Protein AF-0000000086683640 (afdb_homodimer)

Structure (mmCIF, N/CA/C/O backbone):
data_AF-0000000086683640-model_v1
#
loop_
_entity.id
_entity.type
_entity.pdbx_description
1 polymer 'PIN domain-containing protein'
#
loop_
_atom_site.group_PDB
_atom_site.id
_atom_site.type_symbol
_atom_site.label_atom_id
_atom_site.label_alt_id
_atom_site.label_comp_id
_atom_site.label_asym_id
_atom_site.label_entity_id
_atom_site.label_seq_id
_atom_site.pdbx_PDB_ins_code
_atom_site.Cartn_x
_atom_site.Cartn_y
_atom_site.Cartn_z
_atom_site.occupancy
_atom_site.B_iso_or_equiv
_atom_site.auth_seq_id
_atom_site.auth_comp_id
_atom_site.auth_asym_id
_atom_site.auth_atom_id
_atom_site.pdbx_PDB_model_num
ATOM 1 N N . MET A 1 1 ? 12.945 -23.453 -7.289 1 61.97 1 MET A N 1
ATOM 2 C CA . MET A 1 1 ? 12.82 -22 -7.102 1 61.97 1 MET A CA 1
ATOM 3 C C . MET A 1 1 ? 12.531 -21.672 -5.645 1 61.97 1 MET A C 1
ATOM 5 O O . MET A 1 1 ? 11.656 -22.281 -5.023 1 61.97 1 MET A O 1
ATOM 9 N N . ASN A 1 2 ? 13.367 -20.969 -4.988 1 83.31 2 ASN A N 1
ATOM 10 C CA . ASN A 1 2 ? 13.242 -20.797 -3.547 1 83.31 2 ASN A CA 1
ATOM 11 C C . ASN A 1 2 ? 12.18 -19.766 -3.197 1 83.31 2 ASN A C 1
ATOM 13 O O . ASN A 1 2 ? 11.461 -19.906 -2.207 1 83.31 2 ASN A O 1
ATOM 17 N N . SER A 1 3 ? 11.984 -18.828 -4.094 1 95.69 3 SER A N 1
ATOM 18 C CA . SER A 1 3 ? 10.992 -17.812 -3.752 1 95.69 3 SER A CA 1
ATOM 19 C C . SER A 1 3 ? 10.32 -17.25 -5.004 1 95.69 3 SER A C 1
ATOM 21 O O . SER A 1 3 ? 10.992 -16.922 -5.984 1 95.69 3 SER A O 1
ATOM 23 N N . LEU A 1 4 ? 9 -17.266 -5.043 1 97.88 4 LEU A N 1
ATOM 24 C CA . LEU A 1 4 ? 8.172 -16.766 -6.129 1 97.88 4 LEU A CA 1
ATOM 25 C C . LEU A 1 4 ? 7.254 -15.641 -5.637 1 97.88 4 LEU A C 1
ATOM 27 O O . LEU A 1 4 ? 6.5 -15.836 -4.68 1 97.88 4 LEU A O 1
ATOM 31 N N . VAL A 1 5 ? 7.379 -14.5 -6.285 1 98.69 5 VAL A N 1
ATOM 32 C CA . VAL A 1 5 ? 6.527 -13.359 -5.949 1 98.69 5 VAL A CA 1
ATOM 33 C C . VAL A 1 5 ? 5.375 -13.266 -6.945 1 98.69 5 VAL A C 1
ATOM 35 O O . VAL A 1 5 ? 5.594 -13.289 -8.156 1 98.69 5 VAL A O 1
ATOM 38 N N . LEU A 1 6 ? 4.211 -13.219 -6.457 1 98.69 6 LEU A N 1
ATOM 39 C CA . LEU A 1 6 ? 3.059 -12.977 -7.316 1 98.69 6 LEU A CA 1
ATOM 40 C C . LEU A 1 6 ? 2.682 -11.5 -7.316 1 98.69 6 LEU A C 1
ATOM 42 O O . LEU A 1 6 ? 2.309 -10.945 -6.281 1 98.69 6 LEU A O 1
ATOM 46 N N . ASP A 1 7 ? 2.764 -10.852 -8.477 1 98.75 7 ASP A N 1
ATOM 47 C CA . ASP A 1 7 ? 2.303 -9.469 -8.523 1 98.75 7 ASP A CA 1
ATOM 48 C C . ASP A 1 7 ? 0.795 -9.398 -8.766 1 98.75 7 ASP A C 1
ATOM 50 O O . ASP A 1 7 ? 0.118 -10.43 -8.789 1 98.75 7 ASP A O 1
ATOM 54 N N . THR A 1 8 ? 0.207 -8.273 -8.969 1 98.75 8 THR A N 1
ATOM 55 C CA . THR A 1 8 ? -1.23 -8.055 -9.086 1 98.75 8 THR A CA 1
ATOM 56 C C . THR A 1 8 ? -1.817 -8.875 -10.227 1 98.75 8 THR A C 1
ATOM 58 O O . THR A 1 8 ? -2.82 -9.57 -10.047 1 98.75 8 THR A O 1
ATOM 61 N N . SER A 1 9 ? -1.154 -8.828 -11.359 1 98.56 9 SER A N 1
ATOM 62 C CA . SER A 1 9 ? -1.688 -9.531 -12.523 1 98.56 9 SER A CA 1
ATOM 63 C C . SER A 1 9 ? -1.661 -11.039 -12.32 1 98.56 9 SER A C 1
ATOM 65 O O . SER A 1 9 ? -2.57 -11.75 -12.766 1 98.56 9 SER A O 1
ATOM 67 N N . ALA A 1 10 ? -0.595 -11.531 -11.68 1 98.62 10 ALA A N 1
ATOM 68 C CA . ALA A 1 10 ? -0.518 -12.961 -11.383 1 98.62 10 ALA A CA 1
ATOM 69 C C . ALA A 1 10 ? -1.578 -13.367 -10.367 1 98.62 10 ALA A C 1
ATOM 71 O O . ALA A 1 10 ? -2.162 -14.445 -10.469 1 98.62 10 ALA A O 1
ATOM 72 N N . ILE A 1 11 ? -1.817 -12.555 -9.43 1 98.75 11 ILE A N 1
ATOM 73 C CA . ILE A 1 11 ? -2.836 -12.828 -8.43 1 98.75 11 ILE A CA 1
ATOM 74 C C . ILE A 1 11 ? -4.211 -12.898 -9.086 1 98.75 11 ILE A C 1
ATOM 76 O O . ILE A 1 11 ? -5.008 -13.789 -8.789 1 98.75 11 ILE A O 1
ATOM 80 N N . ILE A 1 12 ? -4.488 -11.961 -10.008 1 98.56 12 ILE A N 1
ATOM 81 C CA . ILE A 1 12 ? -5.746 -11.953 -10.75 1 98.56 12 ILE A CA 1
ATOM 82 C C . ILE A 1 12 ? -5.871 -13.242 -11.555 1 98.56 12 ILE A C 1
ATOM 84 O O . ILE A 1 12 ? -6.918 -13.898 -11.547 1 98.56 12 ILE A O 1
ATOM 88 N N . ALA A 1 13 ? -4.77 -13.586 -12.18 1 98.06 13 ALA A N 1
ATOM 89 C CA . ALA A 1 13 ? -4.766 -14.828 -12.961 1 98.06 13 ALA A CA 1
ATOM 90 C C . ALA A 1 13 ? -5.039 -16.031 -12.07 1 98.06 13 ALA A C 1
ATOM 92 O O . ALA A 1 13 ? -5.836 -16.906 -12.422 1 98.06 13 ALA A O 1
ATOM 93 N N . TYR A 1 14 ? -4.406 -16.094 -10.93 1 97.75 14 TYR A N 1
ATOM 94 C CA . TYR A 1 14 ? -4.637 -17.172 -9.977 1 97.75 14 TYR A CA 1
ATOM 95 C C . TYR A 1 14 ? -6.109 -17.25 -9.586 1 97.75 14 TYR A C 1
ATOM 97 O O . TYR A 1 14 ? -6.707 -18.328 -9.617 1 97.75 14 TYR A O 1
ATOM 105 N N . ALA A 1 15 ? -6.711 -16.141 -9.266 1 97.75 15 ALA A N 1
ATOM 106 C CA . ALA A 1 15 ? -8.086 -16.078 -8.766 1 97.75 15 ALA A CA 1
ATOM 107 C C . ALA A 1 15 ? -9.086 -16.453 -9.859 1 97.75 15 ALA A C 1
ATOM 109 O O . ALA A 1 15 ? -10.234 -16.781 -9.57 1 97.75 15 ALA A O 1
ATOM 110 N N . THR A 1 16 ? -8.664 -16.328 -11.094 1 96.06 16 THR A N 1
ATOM 111 C CA . THR A 1 16 ? -9.555 -16.656 -12.203 1 96.06 16 THR A CA 1
ATOM 112 C C . THR A 1 16 ? -9.25 -18.062 -12.742 1 96.06 16 THR A C 1
ATOM 114 O O . THR A 1 16 ? -9.758 -18.453 -13.797 1 96.06 16 THR A O 1
ATOM 117 N N . GLY A 1 17 ? -8.359 -18.812 -12.008 1 94.56 17 GLY A N 1
ATOM 118 C CA . GLY A 1 17 ? -8.188 -20.234 -12.266 1 94.56 17 GLY A CA 1
ATOM 119 C C . GLY A 1 17 ? -7.086 -20.516 -13.266 1 94.56 17 GLY A C 1
ATOM 120 O O . GLY A 1 17 ? -7.094 -21.578 -13.914 1 94.56 17 GLY A O 1
ATOM 121 N N . SER A 1 18 ? -6.203 -19.672 -13.391 1 95.06 18 SER A N 1
ATOM 122 C CA . SER A 1 18 ? -5.121 -19.906 -14.344 1 95.06 18 SER A CA 1
ATOM 123 C C . SER A 1 18 ? -4.215 -21.047 -13.883 1 95.06 18 SER A C 1
ATOM 125 O O . SER A 1 18 ? -3.58 -20.953 -12.828 1 95.06 18 SER A O 1
ATOM 127 N N . VAL A 1 19 ? -4.012 -22 -14.656 1 95.44 19 VAL A N 1
ATOM 128 C CA . VAL A 1 19 ? -3.117 -23.125 -14.391 1 95.44 19 VAL A CA 1
ATOM 129 C C . VAL A 1 19 ? -1.665 -22.656 -14.445 1 95.44 19 VAL A C 1
ATOM 131 O O . VAL A 1 19 ? -0.816 -23.156 -13.703 1 95.44 19 VAL A O 1
ATOM 134 N N . ASP A 1 20 ? -1.471 -21.609 -15.195 1 96.25 20 ASP A N 1
ATOM 135 C CA . ASP A 1 20 ? -0.121 -21.078 -15.383 1 96.25 20 ASP A CA 1
ATOM 136 C C . ASP A 1 20 ? 0.401 -20.438 -14.102 1 96.25 20 ASP A C 1
ATOM 138 O O . ASP A 1 20 ? 1.605 -20.234 -13.953 1 96.25 20 ASP A O 1
ATOM 142 N N . VAL A 1 21 ? -0.435 -20.109 -13.234 1 97.25 21 VAL A N 1
ATOM 143 C CA . VAL A 1 21 ? -0.027 -19.594 -11.938 1 97.25 21 VAL A CA 1
ATOM 144 C C . VAL A 1 21 ? -0.065 -20.703 -10.891 1 97.25 21 VAL A C 1
ATOM 146 O O . VAL A 1 21 ? 0.833 -20.812 -10.055 1 97.25 21 VAL A O 1
ATOM 149 N N . GLY A 1 22 ? -1.026 -21.516 -10.953 1 96.62 22 GLY A N 1
ATOM 150 C CA . GLY A 1 22 ? -1.218 -22.578 -9.984 1 96.62 22 GLY A CA 1
ATOM 151 C C . GLY A 1 22 ? -0.082 -23.594 -9.977 1 96.62 22 GLY A C 1
ATOM 152 O O . GLY A 1 22 ? 0.362 -24.016 -8.906 1 96.62 22 GLY A O 1
ATOM 153 N N . GLU A 1 23 ? 0.375 -23.969 -11.086 1 96.31 23 GLU A N 1
ATOM 154 C CA . GLU A 1 23 ? 1.415 -24.984 -11.188 1 96.31 23 GLU A CA 1
ATOM 155 C C . GLU A 1 23 ? 2.717 -24.516 -10.547 1 96.31 23 GLU A C 1
ATOM 157 O O . GLU A 1 23 ? 3.293 -25.203 -9.711 1 96.31 23 GLU A O 1
ATOM 162 N N . PRO A 1 24 ? 3.191 -23.344 -10.914 1 96.31 24 PRO A N 1
ATOM 163 C CA . PRO A 1 24 ? 4.395 -22.859 -10.234 1 96.31 24 PRO A CA 1
ATOM 164 C C . PRO A 1 24 ? 4.219 -22.766 -8.719 1 96.31 24 PRO A C 1
ATOM 166 O O . PRO A 1 24 ? 5.16 -23.016 -7.965 1 96.31 24 PRO A O 1
ATOM 169 N N . ILE A 1 25 ? 3.08 -22.359 -8.227 1 97.06 25 ILE A N 1
ATOM 170 C CA . ILE A 1 25 ? 2.826 -22.312 -6.789 1 97.06 25 ILE A CA 1
ATOM 171 C C . ILE A 1 25 ? 2.984 -23.703 -6.184 1 97.06 25 ILE A C 1
ATOM 173 O O . ILE A 1 25 ? 3.643 -23.875 -5.152 1 97.06 25 ILE A O 1
ATOM 177 N N . SER A 1 26 ? 2.377 -24.688 -6.828 1 96.56 26 SER A N 1
ATOM 178 C CA . SER A 1 26 ? 2.475 -26.062 -6.367 1 96.56 26 SER A CA 1
ATOM 179 C C . SER A 1 26 ? 3.924 -26.547 -6.344 1 96.56 26 SER A C 1
ATOM 181 O O . SER A 1 26 ? 4.344 -27.219 -5.41 1 96.56 26 SER A O 1
ATOM 183 N N . GLU A 1 27 ? 4.633 -26.188 -7.371 1 96.38 27 GLU A N 1
ATOM 184 C CA . GLU A 1 27 ? 6.035 -26.578 -7.457 1 96.38 27 GLU A CA 1
ATOM 185 C C . GLU A 1 27 ? 6.848 -25.969 -6.32 1 96.38 27 GLU A C 1
ATOM 187 O O . GLU A 1 27 ? 7.668 -26.641 -5.695 1 96.38 27 GLU A O 1
ATOM 192 N N . VAL A 1 28 ? 6.652 -24.656 -6.09 1 96.38 28 VAL A N 1
ATOM 193 C CA . VAL A 1 28 ? 7.34 -23.984 -4.992 1 96.38 28 VAL A CA 1
ATOM 194 C C . VAL A 1 28 ? 6.988 -24.656 -3.668 1 96.38 28 VAL A C 1
ATOM 196 O O . VAL A 1 28 ? 7.867 -24.922 -2.846 1 96.38 28 VAL A O 1
ATOM 199 N N . ASN A 1 29 ? 5.727 -24.922 -3.438 1 97 29 ASN A N 1
ATOM 200 C CA . ASN A 1 29 ? 5.258 -25.578 -2.227 1 97 29 ASN A CA 1
ATOM 201 C C . ASN A 1 29 ? 5.918 -26.953 -2.041 1 97 29 ASN A C 1
ATOM 203 O O . ASN A 1 29 ? 6.422 -27.25 -0.959 1 97 29 ASN A O 1
ATOM 207 N N . ASP A 1 30 ? 5.949 -27.75 -3.051 1 96.31 30 ASP A N 1
ATOM 208 C CA . ASP A 1 30 ? 6.516 -29.094 -3.008 1 96.31 30 ASP A CA 1
ATOM 209 C C . ASP A 1 30 ? 8.008 -29.047 -2.672 1 96.31 30 ASP A C 1
ATOM 211 O O . ASP A 1 30 ? 8.531 -29.969 -2.041 1 96.31 30 ASP A O 1
ATOM 215 N N . ALA A 1 31 ? 8.656 -28.031 -3.076 1 95.69 31 ALA A N 1
ATOM 216 C CA . ALA A 1 31 ? 10.094 -27.875 -2.859 1 95.69 31 ALA A CA 1
ATOM 217 C C . ALA A 1 31 ? 10.383 -27.25 -1.498 1 95.69 31 ALA A C 1
ATOM 219 O O . ALA A 1 31 ? 11.539 -27.047 -1.132 1 95.69 31 ALA A O 1
ATOM 220 N N . GLY A 1 32 ? 9.352 -26.875 -0.817 1 95.56 32 GLY A N 1
ATOM 221 C CA . GLY A 1 32 ? 9.523 -26.234 0.478 1 95.56 32 GLY A CA 1
ATOM 222 C C . GLY A 1 32 ? 9.867 -24.766 0.376 1 95.56 32 GLY A C 1
ATOM 223 O O . GLY A 1 32 ? 10.453 -24.188 1.301 1 95.56 32 GLY A O 1
ATOM 224 N N . GLY A 1 33 ? 9.602 -24.219 -0.793 1 96.62 33 GLY A N 1
ATOM 225 C CA . GLY A 1 33 ? 9.852 -22.797 -1.009 1 96.62 33 GLY A CA 1
ATOM 226 C C . GLY A 1 33 ? 8.719 -21.922 -0.512 1 96.62 33 GLY A C 1
ATOM 227 O O . GLY A 1 33 ? 7.859 -22.375 0.243 1 96.62 33 GLY A O 1
ATOM 228 N N . VAL A 1 34 ? 8.859 -20.625 -0.875 1 97.69 34 VAL A N 1
ATOM 229 C CA . VAL A 1 34 ? 7.879 -19.672 -0.397 1 97.69 34 VAL A CA 1
ATOM 230 C C . VAL A 1 34 ? 7.277 -18.906 -1.581 1 97.69 34 VAL A C 1
ATOM 232 O O . VAL A 1 34 ? 7.992 -18.531 -2.508 1 97.69 34 VAL A O 1
ATOM 235 N N . VAL A 1 35 ? 5.957 -18.719 -1.515 1 98.38 35 VAL A N 1
ATOM 236 C CA . VAL A 1 35 ? 5.227 -17.844 -2.418 1 98.38 35 VAL A CA 1
ATOM 237 C C . VAL A 1 35 ? 4.934 -16.516 -1.721 1 98.38 35 VAL A C 1
ATOM 239 O O . VAL A 1 35 ? 4.082 -16.453 -0.831 1 98.38 35 VAL A O 1
ATOM 242 N N . VAL A 1 36 ? 5.617 -15.516 -2.188 1 98.56 36 VAL A N 1
ATOM 243 C CA . VAL A 1 36 ? 5.465 -14.203 -1.565 1 98.56 36 VAL A CA 1
ATOM 244 C C . VAL A 1 36 ? 4.32 -13.445 -2.234 1 98.56 36 VAL A C 1
ATOM 246 O O . VAL A 1 36 ? 4.254 -13.367 -3.463 1 98.56 36 VAL A O 1
ATOM 249 N N . VAL A 1 37 ? 3.432 -12.945 -1.463 1 98.75 37 VAL A N 1
ATOM 250 C CA . VAL A 1 37 ? 2.293 -12.148 -1.915 1 98.75 37 VAL A CA 1
ATOM 251 C C . VAL A 1 37 ? 2.34 -10.766 -1.273 1 98.75 37 VAL A C 1
ATOM 253 O O . VAL A 1 37 ? 1.922 -10.594 -0.127 1 98.75 37 VAL A O 1
ATOM 256 N N . PRO A 1 38 ? 2.848 -9.789 -2.008 1 98.69 38 PRO A N 1
ATOM 257 C CA . PRO A 1 38 ? 2.787 -8.445 -1.438 1 98.69 38 PRO A CA 1
ATOM 258 C C . PRO A 1 38 ? 1.359 -7.992 -1.14 1 98.69 38 PRO A C 1
ATOM 260 O O . PRO A 1 38 ? 0.481 -8.094 -2 1 98.69 38 PRO A O 1
ATOM 263 N N . VAL A 1 39 ? 1.143 -7.512 -0.012 1 98.81 39 VAL A N 1
ATOM 264 C CA . VAL A 1 39 ? -0.205 -7.191 0.45 1 98.81 39 VAL A CA 1
ATOM 265 C C . VAL A 1 39 ? -0.824 -6.133 -0.456 1 98.81 39 VAL A C 1
ATOM 267 O O . VAL A 1 39 ? -2.008 -6.211 -0.795 1 98.81 39 VAL A O 1
ATOM 270 N N . VAL A 1 40 ? -0.054 -5.199 -0.918 1 98.81 40 VAL A N 1
ATOM 271 C CA . VAL A 1 40 ? -0.52 -4.16 -1.829 1 98.81 40 VAL A CA 1
ATOM 272 C C . VAL A 1 40 ? -1.077 -4.797 -3.1 1 98.81 40 VAL A C 1
ATOM 274 O O . VAL A 1 40 ? -2.154 -4.422 -3.568 1 98.81 40 VAL A O 1
ATOM 277 N N . CYS A 1 41 ? -0.353 -5.738 -3.65 1 98.81 41 CYS A N 1
ATOM 278 C CA . CYS A 1 41 ? -0.784 -6.406 -4.871 1 98.81 41 CYS A CA 1
ATOM 279 C C . CYS A 1 41 ? -2.08 -7.176 -4.645 1 98.81 41 CYS A C 1
ATOM 281 O O . CYS A 1 41 ? -2.953 -7.203 -5.512 1 98.81 41 CYS A O 1
ATOM 283 N N . LEU A 1 42 ? -2.139 -7.801 -3.477 1 98.81 42 LEU A N 1
ATOM 284 C CA . LEU A 1 42 ? -3.33 -8.562 -3.109 1 98.81 42 LEU A CA 1
ATOM 285 C C . LEU A 1 42 ? -4.559 -7.656 -3.061 1 98.81 42 LEU A C 1
ATOM 287 O O . LEU A 1 42 ? -5.594 -7.977 -3.646 1 98.81 42 LEU A O 1
ATOM 291 N N . VAL A 1 43 ? -4.488 -6.5 -2.471 1 98.81 43 VAL A N 1
ATOM 292 C CA . VAL A 1 43 ? -5.586 -5.547 -2.355 1 98.81 43 VAL A CA 1
ATOM 293 C C . VAL A 1 43 ? -5.957 -5.016 -3.738 1 98.81 43 VAL A C 1
ATOM 295 O O . VAL A 1 43 ? -7.141 -4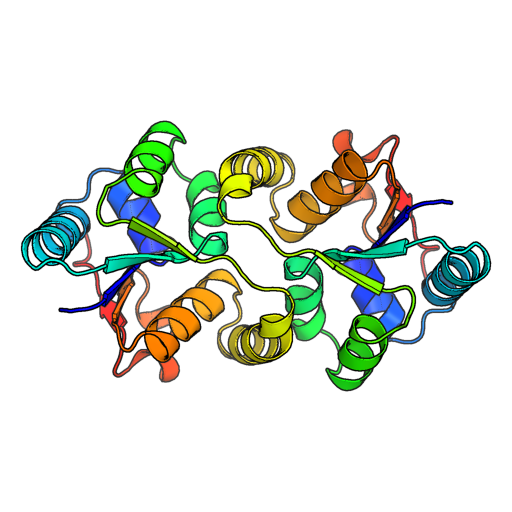.91 -4.07 1 98.81 43 VAL A O 1
ATOM 298 N N . GLU A 1 44 ? -4.957 -4.723 -4.535 1 98.44 44 GLU A N 1
ATOM 299 C CA . GLU A 1 44 ? -5.227 -4.223 -5.879 1 98.44 44 GLU A CA 1
ATOM 300 C C . GLU A 1 44 ? -5.934 -5.277 -6.727 1 98.44 44 GLU A C 1
ATOM 302 O O . GLU A 1 44 ? -6.824 -4.953 -7.52 1 98.44 44 GLU A O 1
ATOM 307 N N . ALA A 1 45 ? -5.551 -6.512 -6.562 1 98.5 45 ALA A N 1
ATOM 308 C CA . ALA A 1 45 ? -6.195 -7.59 -7.309 1 98.5 45 ALA A CA 1
ATOM 309 C C . ALA A 1 45 ? -7.66 -7.73 -6.91 1 98.5 45 ALA A C 1
ATOM 311 O O . ALA A 1 45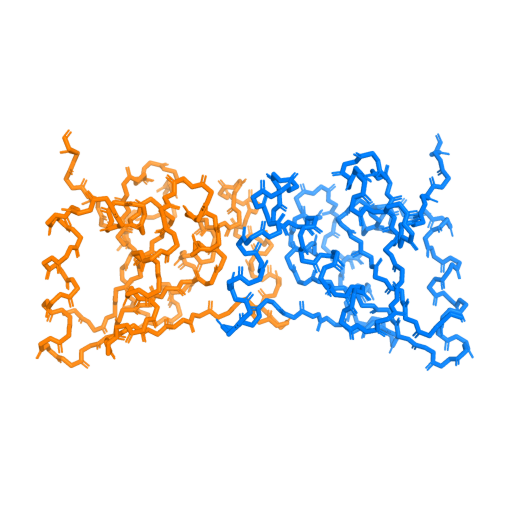 ? -8.5 -8.102 -7.734 1 98.5 45 ALA A O 1
ATOM 312 N N . ALA A 1 46 ? -7.953 -7.395 -5.691 1 98.06 46 ALA A N 1
ATOM 313 C CA . ALA A 1 46 ? -9.297 -7.551 -5.145 1 98.06 46 ALA A CA 1
ATOM 314 C C . ALA A 1 46 ? -10.297 -6.66 -5.883 1 98.06 46 ALA A C 1
ATOM 316 O O . ALA A 1 46 ? -11.5 -6.895 -5.828 1 98.06 46 ALA A O 1
ATOM 317 N N . ARG A 1 47 ? -9.805 -5.695 -6.574 1 97 47 ARG A N 1
ATOM 318 C CA . ARG A 1 47 ? -10.688 -4.832 -7.352 1 97 47 ARG A CA 1
ATOM 319 C C . ARG A 1 47 ? -11.273 -5.582 -8.547 1 97 47 ARG A C 1
ATOM 321 O O . ARG A 1 47 ? -12.281 -5.16 -9.117 1 97 47 ARG A O 1
ATOM 328 N N . GLU A 1 48 ? -10.672 -6.68 -8.945 1 96.81 48 GLU A N 1
ATOM 329 C CA . GLU A 1 48 ? -11.008 -7.309 -10.219 1 96.81 48 GLU A CA 1
ATOM 330 C C . GLU A 1 48 ? -11.531 -8.727 -10.023 1 96.81 48 GLU A C 1
ATOM 332 O O . GLU A 1 48 ? -12.078 -9.328 -10.945 1 96.81 48 GLU A O 1
ATOM 337 N N . VAL A 1 49 ? -11.344 -9.289 -8.82 1 97.25 49 VAL A N 1
ATOM 338 C CA . VAL A 1 49 ? -11.68 -10.703 -8.656 1 97.25 49 VAL A CA 1
ATOM 339 C C . VAL A 1 49 ? -12.43 -10.898 -7.34 1 97.25 49 VAL A C 1
ATOM 341 O O . VAL A 1 49 ? -12.508 -9.984 -6.516 1 97.25 49 VAL A O 1
ATOM 344 N N . ASP A 1 50 ? -12.891 -12.141 -7.078 1 92.81 50 ASP A N 1
ATOM 345 C CA . ASP A 1 50 ? -13.656 -12.516 -5.891 1 92.81 50 ASP A CA 1
ATOM 346 C C . ASP A 1 50 ? -12.742 -12.695 -4.68 1 92.81 50 ASP A C 1
ATOM 348 O O . ASP A 1 50 ? -11.672 -13.305 -4.789 1 92.81 50 ASP A O 1
ATOM 352 N N . ASP A 1 51 ? -13.289 -12.266 -3.584 1 95.62 51 ASP A N 1
ATOM 353 C CA . ASP A 1 51 ? -12.5 -12.336 -2.355 1 95.62 51 ASP A CA 1
ATOM 354 C C . ASP A 1 51 ? -12.227 -13.781 -1.96 1 95.62 51 ASP A C 1
ATOM 356 O O . ASP A 1 51 ? -11.195 -14.078 -1.352 1 95.62 51 ASP A O 1
ATOM 360 N N . GLY A 1 52 ? -13.172 -14.602 -2.299 1 97.38 52 GLY A N 1
ATOM 361 C CA . GLY A 1 52 ? -13 -15.992 -1.924 1 97.38 52 GLY A CA 1
ATOM 362 C C . GLY A 1 52 ? -11.695 -16.594 -2.416 1 97.38 52 GLY A C 1
ATOM 363 O O . GLY A 1 52 ? -10.984 -17.25 -1.658 1 97.38 52 GLY A O 1
ATOM 364 N N . MET A 1 53 ? -11.398 -16.359 -3.633 1 97.25 53 MET A N 1
ATOM 365 C CA . MET A 1 53 ? -10.18 -16.906 -4.219 1 97.25 53 MET A CA 1
ATOM 366 C C . MET A 1 53 ? -8.945 -16.203 -3.641 1 97.25 53 MET A C 1
ATOM 368 O O . MET A 1 53 ? -7.887 -16.812 -3.508 1 97.25 53 MET A O 1
ATOM 372 N N . LEU A 1 54 ? -9.07 -14.984 -3.277 1 98.25 54 LEU A N 1
ATOM 373 C CA . LEU A 1 54 ? -7.973 -14.266 -2.633 1 98.25 54 LEU A CA 1
ATOM 374 C C . LEU A 1 54 ? -7.688 -14.844 -1.249 1 98.25 54 LEU A C 1
ATOM 376 O O . LEU A 1 54 ? -6.527 -14.945 -0.842 1 98.25 54 LEU A O 1
ATOM 380 N N . HIS A 1 55 ? -8.711 -15.227 -0.514 1 98.25 55 HIS A N 1
ATOM 381 C CA . HIS A 1 55 ? -8.539 -15.875 0.781 1 98.25 55 HIS A CA 1
ATOM 382 C C . HIS A 1 55 ? -7.824 -17.219 0.635 1 98.25 55 HIS A C 1
ATOM 384 O O . HIS A 1 55 ? -6.945 -17.547 1.433 1 98.25 55 HIS A O 1
ATOM 390 N N . VAL A 1 56 ? -8.188 -17.953 -0.388 1 97.94 56 VAL A N 1
ATOM 391 C CA . VAL A 1 56 ? -7.543 -19.234 -0.644 1 97.94 56 VAL A CA 1
ATOM 392 C C . VAL A 1 56 ? -6.039 -19.031 -0.839 1 97.94 56 VAL A C 1
ATOM 394 O O . VAL A 1 56 ? -5.227 -19.734 -0.244 1 97.94 56 VAL A O 1
ATOM 397 N N . LEU A 1 57 ? -5.688 -18.047 -1.627 1 98.25 57 LEU A N 1
ATOM 398 C CA . LEU A 1 57 ? -4.281 -17.766 -1.885 1 98.25 57 LEU A CA 1
ATOM 399 C C . LEU A 1 57 ? -3.574 -17.312 -0.61 1 98.25 57 LEU A C 1
ATOM 401 O O . LEU A 1 57 ? -2.49 -17.812 -0.287 1 98.25 57 LEU A O 1
ATOM 405 N N . ALA A 1 58 ? -4.184 -16.375 0.135 1 98.31 58 ALA A N 1
ATOM 406 C CA . ALA A 1 58 ? -3.588 -15.797 1.337 1 98.31 58 ALA A CA 1
ATOM 407 C C . ALA A 1 58 ? -3.365 -16.859 2.406 1 98.31 58 ALA A C 1
ATOM 409 O O . ALA A 1 58 ? -2.422 -16.766 3.195 1 98.31 58 ALA A O 1
ATOM 410 N N . GLU A 1 59 ? -4.184 -17.828 2.363 1 97.62 59 GLU A N 1
ATOM 411 C CA . GLU A 1 59 ? -4.137 -18.844 3.41 1 97.62 59 GLU A CA 1
ATOM 412 C C . GLU A 1 59 ? -3.4 -20.094 2.934 1 97.62 59 GLU A C 1
ATOM 414 O O . GLU A 1 59 ? -3.242 -21.047 3.691 1 97.62 59 GLU A O 1
ATOM 419 N N . HIS A 1 60 ? -3.016 -20.078 1.688 1 97.56 60 HIS A N 1
ATOM 420 C CA . HIS A 1 60 ? -2.252 -21.203 1.162 1 97.56 60 HIS A CA 1
ATOM 421 C C . HIS A 1 60 ? -1.006 -21.469 2.002 1 97.56 60 HIS A C 1
ATOM 423 O O . HIS A 1 60 ? -0.316 -20.531 2.404 1 97.56 60 HIS A O 1
ATOM 429 N N . PRO A 1 61 ? -0.639 -22.719 2.242 1 96.44 61 PRO A N 1
ATOM 430 C CA . PRO A 1 61 ? 0.494 -23.047 3.109 1 96.44 61 PRO A CA 1
ATOM 431 C C . PRO A 1 61 ? 1.812 -22.453 2.609 1 96.44 61 PRO A C 1
ATOM 433 O O . PRO A 1 61 ? 2.699 -22.156 3.408 1 96.44 61 PRO A O 1
ATOM 436 N N . ALA A 1 62 ? 1.966 -22.328 1.361 1 97.19 62 ALA A N 1
ATOM 437 C CA . ALA A 1 62 ? 3.211 -21.812 0.792 1 97.19 62 ALA A CA 1
ATOM 438 C C . ALA A 1 62 ? 3.23 -20.297 0.794 1 97.19 62 ALA A C 1
ATOM 440 O O . ALA A 1 62 ? 4.273 -19.672 0.566 1 97.19 62 ALA A O 1
ATOM 441 N N . SER A 1 63 ? 2.07 -19.688 1 1 98.19 63 SER A N 1
ATOM 442 C CA . SER A 1 63 ? 1.95 -18.234 0.842 1 98.19 63 SER A CA 1
ATOM 443 C C . SER A 1 63 ? 2.533 -17.5 2.043 1 98.19 63 SER A C 1
ATOM 445 O O . SER A 1 63 ? 2.295 -17.891 3.189 1 98.19 63 SER A O 1
ATOM 447 N N . ASP A 1 64 ? 3.264 -16.547 1.772 1 98.06 64 ASP A N 1
ATOM 448 C CA . ASP A 1 64 ? 3.756 -15.57 2.748 1 98.06 64 ASP A CA 1
ATOM 449 C C . ASP A 1 64 ? 3.375 -14.148 2.348 1 98.06 64 ASP A C 1
ATOM 451 O O . ASP A 1 64 ? 3.92 -13.602 1.389 1 98.06 64 ASP A O 1
ATOM 455 N N . LEU A 1 65 ? 2.395 -13.562 3.094 1 98.5 65 LEU A N 1
ATOM 456 C CA . LEU A 1 65 ? 1.992 -12.188 2.83 1 98.5 65 LEU A CA 1
ATOM 457 C C . LEU A 1 65 ? 3.076 -11.211 3.271 1 98.5 65 LEU A C 1
ATOM 459 O O . LEU A 1 65 ? 3.57 -11.297 4.398 1 98.5 65 LEU A O 1
ATOM 463 N N . GLU A 1 66 ? 3.455 -10.344 2.404 1 97.62 66 GLU A N 1
ATOM 464 C CA . GLU A 1 66 ? 4.52 -9.383 2.684 1 97.62 66 GLU A CA 1
ATOM 465 C C . GLU A 1 66 ? 3.979 -7.961 2.75 1 97.62 66 GLU A C 1
ATOM 467 O O . GLU A 1 66 ? 3.619 -7.379 1.725 1 97.62 66 GLU A O 1
ATOM 472 N N . PRO A 1 67 ? 3.918 -7.426 3.99 1 97.88 67 PRO A N 1
ATOM 473 C CA . PRO A 1 67 ? 3.439 -6.051 4.133 1 97.88 67 PRO A CA 1
ATOM 474 C C . PRO A 1 67 ? 4.441 -5.02 3.621 1 97.88 67 PRO A C 1
ATOM 476 O O . PRO A 1 67 ? 5.625 -5.332 3.455 1 97.88 67 PRO A O 1
ATOM 479 N N . LEU A 1 68 ? 3.943 -3.848 3.209 1 96.69 68 LEU A N 1
ATOM 480 C CA . LEU A 1 68 ? 4.801 -2.676 3.088 1 96.69 68 LEU A CA 1
ATOM 481 C C . LEU A 1 68 ? 5.117 -2.088 4.457 1 96.69 68 LEU A C 1
ATOM 483 O O . LEU A 1 68 ? 4.281 -1.409 5.055 1 96.69 68 LEU A O 1
ATOM 487 N N . ALA A 1 69 ? 6.328 -2.326 4.906 1 95.12 69 ALA A N 1
ATOM 488 C CA . ALA A 1 69 ? 6.738 -1.94 6.254 1 95.12 69 ALA A CA 1
ATOM 489 C C . ALA A 1 69 ? 6.953 -0.433 6.352 1 95.12 69 ALA A C 1
ATOM 491 O O . ALA A 1 69 ? 7.152 0.239 5.336 1 95.12 69 ALA A O 1
ATOM 492 N N . ASP A 1 70 ? 6.891 0.034 7.602 1 96.25 70 ASP A N 1
ATOM 493 C CA . ASP A 1 70 ? 7.004 1.471 7.836 1 96.25 70 ASP A CA 1
ATOM 494 C C . ASP A 1 70 ? 8.383 1.982 7.434 1 96.25 70 ASP A C 1
ATOM 496 O O . ASP A 1 70 ? 8.516 3.09 6.906 1 96.25 70 ASP A O 1
ATOM 500 N N . ASP A 1 71 ? 9.391 1.174 7.574 1 95.81 71 ASP A N 1
ATOM 501 C CA . ASP A 1 71 ? 10.742 1.637 7.27 1 95.81 71 ASP A CA 1
ATOM 502 C C . ASP A 1 71 ? 11.109 1.348 5.816 1 95.81 71 ASP A C 1
ATOM 504 O O . ASP A 1 71 ? 12.211 1.674 5.371 1 95.81 71 ASP A O 1
ATOM 508 N N . GLY A 1 72 ? 10.227 0.816 5.051 1 96.56 72 GLY A N 1
ATOM 509 C CA . GLY A 1 72 ? 10.508 0.456 3.672 1 96.56 72 GLY A CA 1
ATOM 510 C C . GLY A 1 72 ? 10.055 1.506 2.676 1 96.56 72 GLY A C 1
ATOM 511 O O . GLY A 1 72 ? 10.297 1.377 1.475 1 96.56 72 GLY A O 1
ATOM 512 N N . TRP A 1 73 ? 9.516 2.6 3.178 1 97.69 73 TRP A N 1
ATOM 513 C CA . TRP A 1 73 ? 8.836 3.535 2.285 1 97.69 73 TRP A CA 1
ATOM 514 C C . TRP A 1 73 ? 9.828 4.207 1.345 1 97.69 73 TRP A C 1
ATOM 516 O O . TRP A 1 73 ? 9.531 4.438 0.171 1 97.69 73 TRP A O 1
ATOM 526 N N . PRO A 1 74 ? 11.102 4.469 1.748 1 98.12 74 PRO A N 1
ATOM 527 C CA . PRO A 1 74 ? 11.953 5.18 0.796 1 98.12 74 PRO A CA 1
ATOM 528 C C . PRO A 1 74 ? 12.266 4.355 -0.45 1 98.12 74 PRO A C 1
ATOM 530 O O . PRO A 1 74 ? 12.219 4.879 -1.567 1 98.12 74 PRO A O 1
ATOM 533 N N . MET A 1 75 ? 12.547 3.104 -0.193 1 97.94 75 MET A N 1
ATOM 534 C CA . MET A 1 75 ? 12.812 2.217 -1.323 1 97.94 75 MET A CA 1
ATOM 535 C C . MET A 1 75 ? 11.562 2.053 -2.184 1 97.94 75 MET A C 1
ATOM 537 O O . MET A 1 75 ? 11.641 2.082 -3.412 1 97.94 75 MET A O 1
ATOM 541 N N . ALA A 1 76 ? 10.398 1.863 -1.57 1 98.38 76 ALA A N 1
ATOM 542 C CA . ALA A 1 76 ? 9.141 1.758 -2.295 1 98.38 76 ALA A CA 1
ATOM 543 C C . ALA A 1 76 ? 8.859 3.025 -3.096 1 98.38 76 ALA A C 1
ATOM 545 O O . ALA A 1 76 ? 8.438 2.957 -4.254 1 98.38 76 ALA A O 1
ATOM 546 N N . ALA A 1 77 ? 9.086 4.16 -2.514 1 98.56 77 ALA A N 1
ATOM 547 C CA . ALA A 1 77 ? 8.875 5.441 -3.186 1 98.56 77 ALA A CA 1
ATOM 548 C C . ALA A 1 77 ? 9.758 5.562 -4.426 1 98.56 77 ALA A C 1
ATOM 550 O O . ALA A 1 77 ? 9.273 5.895 -5.508 1 98.56 77 ALA A O 1
ATOM 551 N N . ALA A 1 78 ? 11.039 5.285 -4.27 1 97.69 78 ALA A N 1
ATOM 552 C CA . ALA A 1 78 ? 11.977 5.375 -5.383 1 97.69 78 ALA A CA 1
ATOM 553 C C . ALA A 1 78 ? 11.578 4.43 -6.516 1 97.69 78 ALA A C 1
ATOM 555 O O . ALA A 1 78 ? 11.555 4.828 -7.684 1 97.69 78 ALA A O 1
ATOM 556 N N . THR A 1 79 ? 11.297 3.215 -6.18 1 97.88 79 THR A N 1
ATOM 557 C CA . THR A 1 79 ? 10.945 2.217 -7.184 1 97.88 79 THR A CA 1
ATOM 558 C C . THR A 1 79 ? 9.609 2.549 -7.832 1 97.88 79 THR A C 1
ATOM 560 O O . THR A 1 79 ? 9.43 2.361 -9.039 1 97.88 79 THR A O 1
ATOM 563 N N . THR A 1 80 ? 8.633 3.039 -7.051 1 98.25 80 THR A N 1
ATOM 564 C CA . THR A 1 80 ? 7.344 3.455 -7.586 1 98.25 80 THR A CA 1
ATOM 565 C C . THR A 1 80 ? 7.52 4.59 -8.594 1 98.25 80 THR A C 1
ATOM 567 O O . THR A 1 80 ? 6.855 4.609 -9.633 1 98.25 80 THR A O 1
ATOM 570 N N . ARG A 1 81 ? 8.422 5.48 -8.281 1 96.56 81 ARG A N 1
ATOM 571 C CA . ARG A 1 81 ? 8.688 6.566 -9.219 1 96.56 81 ARG A CA 1
ATOM 572 C C . ARG A 1 81 ? 9.188 6.023 -10.555 1 96.56 81 ARG A C 1
ATOM 574 O O . ARG A 1 81 ? 8.852 6.555 -11.609 1 96.56 81 ARG A O 1
ATOM 581 N N . MET A 1 82 ? 9.961 5.004 -10.516 1 96.38 82 MET A N 1
ATOM 582 C CA . MET A 1 82 ? 10.555 4.426 -11.719 1 96.38 82 MET A CA 1
ATOM 583 C C . MET A 1 82 ? 9.523 3.629 -12.508 1 96.38 82 MET A C 1
ATOM 585 O O . MET A 1 82 ? 9.492 3.686 -13.734 1 96.38 82 MET A O 1
ATOM 589 N N . LEU A 1 83 ? 8.641 2.953 -11.836 1 97.62 83 LEU A N 1
ATOM 590 C CA . LEU A 1 83 ? 7.73 2.025 -12.5 1 97.62 83 LEU A CA 1
ATOM 591 C C . LEU A 1 83 ? 6.363 2.67 -12.719 1 97.62 83 LEU A C 1
ATOM 593 O O . LEU A 1 83 ? 5.562 2.178 -13.516 1 97.62 83 LEU A O 1
ATOM 597 N N . GLY A 1 84 ? 6.004 3.697 -11.945 1 97.06 84 GLY A N 1
ATOM 598 C CA . GLY A 1 84 ? 4.746 4.41 -12.102 1 97.06 84 GLY A CA 1
ATOM 599 C C . GLY A 1 84 ? 3.623 3.822 -11.273 1 97.06 84 GLY A C 1
ATOM 600 O O . GLY A 1 84 ? 2.531 4.391 -11.203 1 97.06 84 GLY A O 1
ATOM 601 N N . ARG A 1 85 ? 3.926 2.703 -10.641 1 98.25 85 ARG A N 1
ATOM 602 C CA . ARG A 1 85 ? 2.887 2.029 -9.875 1 98.25 85 ARG A CA 1
ATOM 603 C C . ARG A 1 85 ? 3.465 1.396 -8.609 1 98.25 85 ARG A C 1
ATOM 605 O O . ARG A 1 85 ? 4.52 0.761 -8.656 1 98.25 85 ARG A O 1
ATOM 612 N N . LEU A 1 86 ? 2.754 1.536 -7.531 1 98.56 86 LEU A N 1
ATOM 613 C CA . LEU A 1 86 ? 3.217 1.027 -6.242 1 98.56 86 LEU A CA 1
ATOM 614 C C . LEU A 1 86 ? 3.168 -0.497 -6.211 1 98.56 86 LEU A C 1
ATOM 616 O O . LEU A 1 86 ? 4.059 -1.141 -5.652 1 98.56 86 LEU A O 1
ATOM 620 N N . ASP A 1 87 ? 2.113 -1.124 -6.766 1 98.62 87 ASP A N 1
ATOM 621 C CA . ASP A 1 87 ? 2.006 -2.578 -6.699 1 98.62 87 ASP A CA 1
ATOM 622 C C . ASP A 1 87 ? 3.156 -3.248 -7.449 1 98.62 87 ASP A C 1
ATOM 624 O O . ASP A 1 87 ? 3.682 -4.27 -7.008 1 98.62 87 ASP A O 1
ATOM 628 N N . LEU A 1 88 ? 3.594 -2.664 -8.602 1 98.75 88 LEU A N 1
ATOM 629 C CA . LEU A 1 88 ? 4.766 -3.174 -9.305 1 98.75 88 LEU A CA 1
ATOM 630 C C . LEU A 1 88 ? 6.023 -3 -8.461 1 98.75 88 LEU A C 1
ATOM 632 O O . LEU A 1 88 ? 6.855 -3.906 -8.383 1 98.75 88 LEU A O 1
ATOM 636 N N . ALA A 1 89 ? 6.145 -1.876 -7.824 1 98.69 89 ALA A N 1
ATOM 637 C CA . ALA A 1 89 ? 7.324 -1.547 -7.031 1 98.69 89 ALA A CA 1
ATOM 638 C C . ALA A 1 89 ? 7.512 -2.539 -5.887 1 98.69 89 ALA A C 1
ATOM 640 O O . ALA A 1 89 ? 8.602 -3.074 -5.691 1 98.69 89 ALA A O 1
ATOM 641 N N . VAL A 1 90 ? 6.445 -2.828 -5.184 1 98.56 90 VAL A N 1
ATOM 642 C CA . VAL A 1 90 ? 6.578 -3.689 -4.012 1 98.56 90 VAL A CA 1
ATOM 643 C C . VAL A 1 90 ? 6.84 -5.125 -4.457 1 98.56 90 VAL A C 1
ATOM 645 O O . VAL A 1 90 ? 7.555 -5.871 -3.781 1 98.56 90 VAL A O 1
ATOM 648 N N . ALA A 1 91 ? 6.277 -5.531 -5.574 1 98.69 91 ALA A N 1
ATOM 649 C CA . ALA A 1 91 ? 6.574 -6.859 -6.109 1 98.69 91 ALA A CA 1
ATOM 650 C C . ALA A 1 91 ? 8.047 -6.992 -6.473 1 98.69 91 ALA A C 1
ATOM 652 O O . ALA A 1 91 ? 8.688 -7.988 -6.129 1 98.69 91 ALA A O 1
ATOM 653 N N . LEU A 1 92 ? 8.547 -5.984 -7.133 1 98.56 92 LEU A N 1
ATOM 654 C CA . LEU A 1 92 ? 9.945 -5.988 -7.539 1 98.56 92 LEU A CA 1
ATOM 655 C C . LEU A 1 92 ? 10.867 -5.98 -6.324 1 98.56 92 LEU A C 1
ATOM 657 O O . LEU A 1 92 ? 11.844 -6.734 -6.273 1 98.56 92 LEU A O 1
ATOM 661 N N . ILE A 1 93 ? 10.602 -5.203 -5.348 1 98.06 93 ILE A N 1
ATOM 662 C CA . ILE A 1 93 ? 11.391 -5.102 -4.129 1 98.06 93 ILE A CA 1
ATOM 663 C C . ILE A 1 93 ? 11.375 -6.441 -3.395 1 98.06 93 ILE A C 1
ATOM 665 O O . ILE A 1 93 ? 12.414 -6.895 -2.898 1 98.06 93 ILE A O 1
ATOM 669 N N . ALA A 1 94 ? 10.203 -7.059 -3.297 1 97.38 94 ALA A N 1
ATOM 670 C CA . ALA A 1 94 ? 10.094 -8.367 -2.65 1 97.38 94 ALA A CA 1
ATOM 671 C C . ALA A 1 94 ? 11 -9.391 -3.328 1 97.38 94 ALA A C 1
ATOM 673 O O . ALA A 1 94 ? 11.672 -10.172 -2.654 1 97.38 94 ALA A O 1
ATOM 674 N N . ALA A 1 95 ? 10.977 -9.406 -4.629 1 97.06 95 ALA A N 1
ATOM 675 C CA . ALA A 1 95 ? 11.828 -10.336 -5.375 1 97.06 95 ALA A CA 1
ATOM 676 C C . ALA A 1 95 ? 13.305 -10.078 -5.098 1 97.06 95 ALA A C 1
ATOM 678 O O . ALA A 1 95 ? 14.07 -11.008 -4.867 1 97.06 95 ALA A O 1
ATOM 679 N N . ALA A 1 96 ? 13.688 -8.852 -5.098 1 93.94 96 ALA A N 1
ATOM 680 C CA . ALA A 1 96 ? 15.078 -8.477 -4.855 1 93.94 96 ALA A CA 1
ATOM 681 C C . ALA A 1 96 ? 15.508 -8.836 -3.438 1 93.94 96 ALA A C 1
ATOM 683 O O . ALA A 1 96 ? 16.641 -9.273 -3.217 1 93.94 96 ALA A O 1
ATOM 684 N N . SER A 1 97 ? 14.648 -8.609 -2.459 1 91.25 97 SER A N 1
ATOM 685 C CA . SER A 1 97 ? 14.953 -8.844 -1.05 1 91.25 97 SER A CA 1
ATOM 686 C C . SER A 1 97 ? 15.125 -10.328 -0.759 1 91.25 97 SER A C 1
ATOM 688 O O . SER A 1 97 ? 15.992 -10.711 0.029 1 91.25 97 SER A O 1
ATOM 690 N N . GLY A 1 98 ? 14.289 -11.18 -1.324 1 89.81 98 GLY A N 1
ATOM 691 C CA . GLY A 1 98 ? 14.297 -12.609 -1.031 1 89.81 98 GLY A CA 1
ATOM 692 C C . GLY A 1 98 ? 15.086 -13.422 -2.047 1 89.81 98 GLY A C 1
ATOM 693 O O . GLY A 1 98 ? 15.281 -14.625 -1.868 1 89.81 98 GLY A O 1
ATOM 694 N N . GLY A 1 99 ? 15.547 -12.703 -3.059 1 86.56 99 GLY A N 1
ATOM 695 C CA . GLY A 1 99 ? 16.25 -13.414 -4.121 1 86.56 99 GLY A CA 1
ATOM 696 C C . GLY A 1 99 ? 15.328 -14.25 -4.984 1 86.56 99 GLY A C 1
ATOM 697 O O . GLY A 1 99 ? 15.695 -15.344 -5.414 1 86.56 99 GLY A O 1
ATOM 698 N N . GLY A 1 100 ? 14.125 -13.852 -5.266 1 94.56 100 GLY A N 1
ATOM 699 C CA . GLY A 1 100 ? 13.164 -14.594 -6.055 1 94.56 100 GLY A CA 1
ATOM 700 C C . GLY A 1 100 ? 12.773 -13.898 -7.34 1 94.56 100 GLY A C 1
ATOM 701 O O . GLY A 1 100 ? 13.438 -12.953 -7.766 1 94.56 100 GLY A O 1
ATOM 702 N N . PHE A 1 101 ? 11.797 -14.531 -8.055 1 96.94 101 PHE A N 1
ATOM 703 C CA . PHE A 1 101 ? 11.289 -14.023 -9.32 1 96.94 101 PHE A CA 1
ATOM 704 C C . PHE A 1 101 ? 9.859 -13.531 -9.18 1 96.94 101 PHE A C 1
ATOM 706 O O . PHE A 1 101 ? 9.109 -14.031 -8.336 1 96.94 101 PHE A O 1
ATOM 713 N N . VAL A 1 102 ? 9.578 -12.555 -9.992 1 98.5 102 VAL A N 1
ATOM 714 C CA . VAL A 1 102 ? 8.211 -12.047 -10.055 1 98.5 102 VAL A CA 1
ATOM 715 C C . VAL A 1 102 ? 7.453 -12.742 -11.18 1 98.5 102 VAL A C 1
ATOM 717 O O . VAL A 1 102 ? 7.836 -12.641 -12.352 1 98.5 102 VAL A O 1
ATOM 720 N N . LEU A 1 103 ? 6.402 -13.438 -10.82 1 98.56 103 LEU A N 1
ATOM 721 C CA . LEU A 1 103 ? 5.465 -13.93 -11.828 1 98.56 103 LEU A CA 1
ATOM 722 C C . LEU A 1 103 ? 4.438 -12.859 -12.18 1 98.56 103 LEU A C 1
ATOM 724 O O . LEU A 1 103 ? 3.816 -12.266 -11.297 1 98.56 103 LEU A O 1
ATOM 728 N N . THR A 1 104 ? 4.258 -12.625 -13.477 1 98.5 104 THR A N 1
ATOM 729 C CA . THR A 1 104 ? 3.428 -11.492 -13.859 1 98.5 104 THR A CA 1
ATOM 730 C C . THR A 1 104 ? 2.797 -11.727 -15.234 1 98.5 104 THR A C 1
ATOM 732 O O . THR A 1 104 ? 3.383 -12.398 -16.078 1 98.5 104 THR A O 1
ATOM 735 N N . GLY A 1 105 ? 1.637 -11.188 -15.383 1 97.94 105 GLY A N 1
ATOM 736 C CA . GLY A 1 105 ? 0.997 -11.102 -16.688 1 97.94 105 GLY A CA 1
ATOM 737 C C . GLY A 1 105 ? 1.337 -9.828 -17.438 1 97.94 105 GLY A C 1
ATOM 738 O O . GLY A 1 105 ? 0.921 -9.641 -18.578 1 97.94 105 GLY A O 1
ATOM 739 N N . GLU A 1 106 ? 2.1 -8.906 -16.781 1 97.5 106 GLU A N 1
ATOM 740 C CA . GLU A 1 106 ? 2.467 -7.617 -17.359 1 97.5 106 GLU A CA 1
ATOM 741 C C . GLU A 1 106 ? 3.98 -7.422 -17.344 1 97.5 106 GLU A C 1
ATOM 743 O O . GLU A 1 106 ? 4.48 -6.434 -16.812 1 97.5 106 GLU A O 1
ATOM 748 N N . PRO A 1 107 ? 4.699 -8.328 -18.016 1 97.62 107 PRO A N 1
ATOM 749 C CA . PRO A 1 107 ? 6.16 -8.211 -17.938 1 97.62 107 PRO A CA 1
ATOM 750 C C . PRO A 1 107 ? 6.672 -6.871 -18.453 1 97.62 107 PRO A C 1
ATOM 752 O O . PRO A 1 107 ? 7.66 -6.344 -17.938 1 97.62 107 PRO A O 1
ATOM 755 N N . GLU A 1 108 ? 6 -6.23 -19.406 1 97.25 108 GLU A N 1
ATOM 756 C CA . GLU A 1 108 ? 6.449 -4.977 -20 1 97.25 108 GLU A CA 1
ATOM 757 C C . GLU A 1 108 ? 6.344 -3.826 -19 1 97.25 108 GLU A C 1
ATOM 759 O O . GLU A 1 108 ? 7.043 -2.818 -19.141 1 97.25 108 GLU A O 1
ATOM 764 N N . ALA A 1 109 ? 5.488 -3.967 -18.062 1 98 109 ALA A N 1
ATOM 765 C CA . ALA A 1 109 ? 5.277 -2.906 -17.094 1 98 109 ALA A CA 1
ATOM 766 C C . ALA A 1 109 ? 6.508 -2.723 -16.203 1 98 109 ALA A C 1
ATOM 768 O O . ALA A 1 109 ? 6.695 -1.66 -15.609 1 98 109 ALA A O 1
ATOM 769 N N . TYR A 1 110 ? 7.375 -3.689 -16.141 1 98.31 110 TYR A N 1
ATOM 770 C CA . TYR A 1 110 ? 8.562 -3.627 -15.297 1 98.31 110 TYR A CA 1
ATOM 771 C C . TYR A 1 110 ? 9.742 -3.035 -16.062 1 98.31 110 TYR A C 1
ATOM 773 O O . TYR A 1 110 ? 10.758 -2.666 -15.461 1 98.31 110 TYR A O 1
ATOM 781 N N . GLY A 1 111 ? 9.609 -3.02 -17.344 1 97.06 111 GLY A N 1
ATOM 782 C CA . GLY A 1 111 ? 10.688 -2.461 -18.156 1 97.06 111 GLY A CA 1
ATOM 783 C C . GLY A 1 111 ? 12.023 -3.137 -17.922 1 97.06 111 GLY A C 1
ATOM 784 O O . GLY A 1 111 ? 12.094 -4.359 -17.781 1 97.06 111 GLY A O 1
ATOM 785 N N . THR A 1 112 ? 13.094 -2.348 -17.922 1 96.62 112 THR A N 1
ATOM 786 C CA . THR A 1 112 ? 14.445 -2.871 -17.797 1 96.62 112 THR A CA 1
ATOM 787 C C . THR A 1 112 ? 14.711 -3.342 -16.375 1 96.62 112 THR A C 1
ATOM 789 O O . THR A 1 112 ? 15.602 -4.168 -16.141 1 96.62 112 THR A O 1
ATOM 792 N N . LEU A 1 113 ? 13.914 -2.855 -15.469 1 96.06 113 LEU A N 1
ATOM 793 C CA . LEU A 1 113 ? 14.109 -3.217 -14.07 1 96.06 113 LEU A CA 1
ATOM 794 C C . LEU A 1 113 ? 13.742 -4.676 -13.828 1 96.06 113 LEU A C 1
ATOM 796 O O . LEU A 1 113 ? 14.203 -5.285 -12.859 1 96.06 113 LEU A O 1
ATOM 800 N N . GLY A 1 114 ? 12.852 -5.168 -14.734 1 96.62 114 GLY A N 1
ATOM 801 C CA . GLY A 1 114 ? 12.375 -6.531 -14.562 1 96.62 114 GLY A CA 1
ATOM 802 C C . GLY A 1 114 ? 13.156 -7.543 -15.375 1 96.62 114 GLY A C 1
ATOM 803 O O . GLY A 1 114 ? 12.867 -8.742 -15.328 1 96.62 114 GLY A O 1
ATOM 804 N N . GLU A 1 115 ? 14.086 -7.137 -16.188 1 93.06 115 GLU A N 1
ATOM 805 C CA . GLU A 1 115 ? 14.742 -7.941 -17.219 1 93.06 115 GLU A CA 1
ATOM 806 C C . GLU A 1 115 ? 15.258 -9.258 -16.641 1 93.06 115 GLU A C 1
ATOM 808 O O . GLU A 1 115 ? 15.094 -10.312 -17.25 1 93.06 115 GLU A O 1
ATOM 813 N N . ASP A 1 116 ? 15.805 -9.328 -15.445 1 92 116 ASP A N 1
ATOM 814 C CA . ASP A 1 116 ? 16.453 -10.531 -14.953 1 92 116 ASP A CA 1
ATOM 815 C C . ASP A 1 116 ? 15.625 -11.195 -13.859 1 92 116 ASP A C 1
ATOM 817 O O . ASP A 1 116 ? 15.984 -12.266 -13.359 1 92 116 ASP A O 1
ATOM 821 N N . VAL A 1 117 ? 14.461 -10.617 -13.68 1 96.06 117 VAL A N 1
ATOM 822 C CA . VAL A 1 117 ? 13.812 -11.133 -12.469 1 96.06 117 VAL A CA 1
ATOM 823 C C . VAL A 1 117 ? 12.344 -11.422 -12.75 1 96.06 117 VAL A C 1
ATOM 825 O O . VAL A 1 117 ? 11.664 -12.055 -11.938 1 96.06 117 VAL A O 1
ATOM 828 N N . VAL A 1 118 ? 11.867 -11.094 -13.867 1 97.06 118 VAL A N 1
ATOM 829 C CA . VAL A 1 118 ? 10.445 -11.242 -14.188 1 97.06 118 VAL A CA 1
ATOM 830 C C . VAL A 1 118 ? 10.234 -12.5 -15.023 1 97.06 118 VAL A C 1
ATOM 832 O O . VAL A 1 118 ? 10.961 -12.742 -15.992 1 97.06 118 VAL A O 1
ATOM 835 N N . ILE A 1 119 ? 9.234 -13.227 -14.625 1 97.12 119 ILE A N 1
ATOM 836 C CA . ILE A 1 119 ? 8.75 -14.391 -15.352 1 97.12 119 ILE A CA 1
ATOM 837 C C . ILE A 1 119 ? 7.348 -14.117 -15.891 1 97.12 119 ILE A C 1
ATOM 839 O O . ILE A 1 119 ? 6.406 -13.953 -15.109 1 97.12 119 ILE A O 1
ATOM 843 N N . PRO A 1 120 ? 7.223 -14.086 -17.25 1 97.25 120 PRO A N 1
ATOM 844 C CA . PRO A 1 120 ? 5.902 -13.805 -17.812 1 97.25 120 PRO A CA 1
ATOM 845 C C . PRO A 1 120 ? 4.957 -15 -17.734 1 97.25 120 PRO A C 1
ATOM 847 O O . PRO A 1 120 ? 5.395 -16.141 -17.891 1 97.25 120 PRO A O 1
ATOM 850 N N . LEU A 1 121 ? 3.752 -14.672 -17.359 1 95.88 121 LEU A N 1
ATOM 851 C CA . LEU A 1 121 ? 2.691 -15.656 -17.547 1 95.88 121 LEU A CA 1
ATOM 852 C C . LEU A 1 121 ? 2.453 -15.906 -19.031 1 95.88 121 LEU A C 1
ATOM 854 O O . LEU A 1 121 ? 2.621 -15 -19.859 1 95.88 121 LEU A O 1
ATOM 858 N N . THR A 1 122 ? 2.262 -17.078 -19.328 1 78.56 122 THR A N 1
ATOM 859 C CA . THR A 1 122 ? 1.881 -17.422 -20.688 1 78.56 122 THR A CA 1
ATOM 860 C C . THR A 1 122 ? 0.567 -16.734 -21.062 1 78.56 122 THR A C 1
ATOM 862 O O . THR A 1 122 ? -0.413 -16.812 -20.328 1 78.56 122 THR A O 1
ATOM 865 N N . PRO A 1 123 ? 0.743 -15.695 -22.125 1 61.53 123 PRO A N 1
ATOM 866 C CA . PRO A 1 123 ? -0.502 -15.047 -22.531 1 61.53 123 PRO A CA 1
ATOM 867 C C . PRO A 1 123 ? -1.66 -16.031 -22.688 1 61.53 123 PRO A C 1
ATOM 869 O O . PRO A 1 123 ? -1.446 -17.188 -23.062 1 61.53 123 PRO A O 1
ATOM 872 N N . MET A 1 124 ? -2.773 -15.711 -21.859 1 48.19 124 MET A N 1
ATOM 873 C CA . MET A 1 124 ? -3.93 -16.562 -22.109 1 48.19 124 MET A CA 1
ATOM 874 C C . MET A 1 124 ? -4.293 -16.562 -23.594 1 48.19 124 MET A C 1
ATOM 876 O O . MET A 1 124 ? -4.066 -15.57 -24.297 1 48.19 124 MET A O 1
ATOM 880 N N . MET B 1 1 ? -7.391 17.188 19.469 1 60.47 1 MET B N 1
ATOM 881 C CA . MET B 1 1 ? -7.559 16.094 18.516 1 60.47 1 MET B CA 1
ATOM 882 C C . MET B 1 1 ? -6.555 14.984 18.781 1 60.47 1 MET B C 1
ATOM 884 O O . MET B 1 1 ? -5.363 15.242 18.969 1 60.47 1 MET B O 1
ATOM 888 N N . ASN B 1 2 ? -6.977 13.82 19.078 1 82.62 2 ASN B N 1
ATOM 889 C CA . ASN B 1 2 ? -6.066 12.781 19.547 1 82.62 2 ASN B CA 1
ATOM 890 C C . ASN B 1 2 ? -5.324 12.125 18.391 1 82.62 2 ASN B C 1
ATOM 892 O O . ASN B 1 2 ? -4.152 11.766 18.516 1 82.62 2 ASN B O 1
ATOM 896 N N . SER B 1 3 ? -5.965 12.117 17.25 1 95.38 3 SER B N 1
ATOM 897 C CA . SER B 1 3 ? -5.277 11.461 16.141 1 95.38 3 SER B CA 1
ATOM 898 C C . SER B 1 3 ? -5.66 12.086 14.805 1 95.38 3 SER B C 1
ATOM 900 O O . SER B 1 3 ? -6.84 12.328 14.547 1 95.38 3 SER B O 1
ATOM 902 N N . LEU B 1 4 ? -4.684 12.477 14.016 1 97.75 4 LEU B N 1
ATOM 903 C CA . LEU B 1 4 ? -4.84 13.062 12.688 1 97.75 4 LEU B CA 1
ATOM 904 C C . LEU B 1 4 ? -4.152 12.203 11.633 1 97.75 4 LEU B C 1
ATOM 906 O O . LEU B 1 4 ? -2.961 11.914 11.742 1 97.75 4 LEU B O 1
ATOM 910 N N . VAL B 1 5 ? -4.945 11.797 10.648 1 98.62 5 VAL B N 1
ATOM 911 C CA . VAL B 1 5 ? -4.41 11.008 9.547 1 98.62 5 VAL B CA 1
ATOM 912 C C . VAL B 1 5 ? -4.156 11.906 8.344 1 98.62 5 VAL B C 1
ATOM 914 O O . VAL B 1 5 ? -5.035 12.672 7.93 1 98.62 5 VAL B O 1
ATOM 917 N N . LEU B 1 6 ? -2.99 11.875 7.84 1 98.69 6 LEU B N 1
ATOM 918 C CA . LEU B 1 6 ? -2.693 12.586 6.602 1 98.69 6 LEU B CA 1
ATOM 919 C C . LEU B 1 6 ? -2.807 11.656 5.402 1 98.69 6 LEU B C 1
ATOM 921 O O . LEU B 1 6 ? -2.057 10.68 5.289 1 98.69 6 LEU B O 1
ATOM 925 N N . ASP B 1 7 ? -3.73 11.953 4.492 1 98.75 7 ASP B N 1
ATOM 926 C CA . ASP B 1 7 ? -3.779 11.133 3.283 1 98.75 7 ASP B CA 1
ATOM 927 C C . ASP B 1 7 ? -2.797 11.648 2.232 1 98.75 7 ASP B C 1
ATOM 929 O O . ASP B 1 7 ? -2.025 12.57 2.498 1 98.75 7 ASP B O 1
ATOM 933 N N . THR B 1 8 ? -2.779 11.148 1.036 1 98.75 8 THR B N 1
ATOM 934 C CA . THR B 1 8 ? -1.814 11.453 -0.015 1 98.75 8 THR B CA 1
ATOM 935 C C . THR B 1 8 ? -1.828 12.938 -0.347 1 98.75 8 THR B C 1
ATOM 937 O O . THR B 1 8 ? -0.775 13.578 -0.403 1 98.75 8 THR B O 1
ATOM 940 N N . SER B 1 9 ? -3.006 13.477 -0.505 1 98.62 9 SER B N 1
ATOM 941 C CA . SER B 1 9 ? -3.107 14.883 -0.896 1 98.62 9 SER B CA 1
ATOM 942 C C . SER B 1 9 ? -2.602 15.805 0.21 1 98.62 9 SER B C 1
ATOM 944 O O . SER B 1 9 ? -1.988 16.828 -0.067 1 98.62 9 SER B O 1
ATOM 946 N N . ALA B 1 10 ? -2.895 15.438 1.462 1 98.62 10 ALA B N 1
ATOM 947 C CA . ALA B 1 10 ? -2.395 16.219 2.584 1 98.62 10 ALA B CA 1
ATOM 948 C C . ALA B 1 10 ? -0.876 16.125 2.693 1 98.62 10 ALA B C 1
ATOM 950 O O . ALA B 1 10 ? -0.204 17.109 3.016 1 98.62 10 ALA B O 1
ATOM 951 N N . ILE B 1 11 ? -0.368 15 2.449 1 98.75 11 ILE B N 1
ATOM 952 C CA . ILE B 1 11 ? 1.077 14.805 2.49 1 98.75 11 ILE B CA 1
ATOM 953 C C . ILE B 1 11 ? 1.743 15.656 1.411 1 98.75 11 ILE B C 1
ATOM 955 O O . ILE B 1 11 ? 2.766 16.297 1.661 1 98.75 11 ILE B O 1
ATOM 959 N N . ILE B 1 12 ? 1.161 15.68 0.201 1 98.56 12 ILE B N 1
ATOM 960 C CA . ILE B 1 12 ? 1.676 16.5 -0.886 1 98.56 12 ILE B CA 1
ATOM 961 C C . ILE B 1 12 ? 1.633 17.984 -0.481 1 98.56 12 ILE B C 1
ATOM 963 O O . ILE B 1 12 ? 2.607 18.703 -0.668 1 98.56 12 ILE B O 1
ATOM 967 N N . ALA B 1 13 ? 0.521 18.328 0.116 1 98.06 13 ALA B N 1
ATOM 968 C CA . ALA B 1 13 ? 0.388 19.703 0.577 1 98.06 13 ALA B CA 1
ATOM 969 C C . ALA B 1 13 ? 1.448 20.047 1.623 1 98.06 13 ALA B C 1
ATOM 971 O O . ALA B 1 13 ? 2.078 21.094 1.562 1 98.06 13 ALA B O 1
ATOM 972 N N . TYR B 1 14 ? 1.659 19.172 2.543 1 97.75 14 TYR B N 1
ATOM 973 C CA . TYR B 1 14 ? 2.693 19.344 3.557 1 97.75 14 TYR B CA 1
ATOM 974 C C . TYR B 1 14 ? 4.059 19.547 2.912 1 97.75 14 TYR B C 1
ATOM 976 O O . TYR B 1 14 ? 4.785 20.484 3.258 1 97.75 14 TYR B O 1
ATOM 984 N N . ALA B 1 15 ? 4.406 18.719 1.984 1 97.81 15 ALA B N 1
ATOM 985 C CA . ALA B 1 15 ? 5.723 18.719 1.353 1 97.81 15 ALA B CA 1
ATOM 986 C C . ALA B 1 15 ? 5.93 19.969 0.501 1 97.81 15 ALA B C 1
ATOM 988 O O . ALA B 1 15 ? 7.066 20.312 0.177 1 97.81 15 ALA B O 1
ATOM 989 N N . THR B 1 16 ? 4.863 20.578 0.115 1 96.12 16 THR B N 1
ATOM 990 C CA . THR B 1 16 ? 4.961 21.781 -0.704 1 96.12 16 THR B CA 1
ATOM 991 C C . THR B 1 16 ? 4.793 23.031 0.153 1 96.12 16 THR B C 1
ATOM 993 O O . THR B 1 16 ? 4.656 24.141 -0.375 1 96.12 16 THR B O 1
ATOM 996 N N . GLY B 1 17 ? 4.746 22.828 1.509 1 94.5 17 GLY B N 1
ATOM 997 C CA . GLY B 1 17 ? 4.848 23.953 2.436 1 94.5 17 GLY B CA 1
ATOM 998 C C . GLY B 1 17 ? 3.5 24.531 2.822 1 94.5 17 GLY B C 1
ATOM 999 O O . GLY B 1 17 ? 3.408 25.703 3.211 1 94.5 17 GLY B O 1
ATOM 1000 N N . SER B 1 18 ? 2.533 23.781 2.734 1 95.12 18 SER B N 1
ATOM 1001 C CA . SER B 1 18 ? 1.213 24.297 3.1 1 95.12 18 SER B CA 1
ATOM 1002 C C . SER B 1 18 ? 1.108 24.531 4.602 1 95.12 18 SER B C 1
ATOM 1004 O O . SER B 1 18 ? 1.222 23.594 5.395 1 95.12 18 SER B O 1
ATOM 1006 N N . VAL B 1 19 ? 0.746 25.656 4.988 1 95.44 19 VAL B N 1
ATOM 1007 C CA . VAL B 1 19 ? 0.534 26.031 6.383 1 95.44 19 VAL B CA 1
ATOM 1008 C C . VAL B 1 19 ? -0.729 25.359 6.91 1 95.44 19 VAL B C 1
ATOM 1010 O O . VAL B 1 19 ? -0.791 24.969 8.078 1 95.44 19 VAL B O 1
ATOM 1013 N N . ASP B 1 20 ? -1.605 25.078 5.992 1 96.19 20 ASP B N 1
ATOM 1014 C CA . ASP B 1 20 ? -2.881 24.469 6.367 1 96.19 20 ASP B CA 1
ATOM 1015 C C . ASP B 1 20 ? -2.689 23.031 6.84 1 96.19 20 ASP B C 1
ATOM 1017 O O . ASP B 1 20 ? -3.568 22.469 7.488 1 96.19 20 ASP B O 1
ATOM 1021 N N . VAL B 1 21 ? -1.633 22.453 6.516 1 97.31 21 VAL B N 1
ATOM 1022 C CA . VAL B 1 21 ? -1.313 21.109 7.004 1 97.31 21 VAL B CA 1
ATOM 1023 C C . VAL B 1 21 ? -0.363 21.219 8.195 1 97.31 21 VAL B C 1
ATOM 1025 O O . VAL B 1 21 ? -0.518 20.484 9.188 1 97.31 21 VAL B O 1
ATOM 1028 N N . GLY B 1 22 ? 0.549 22.062 8.133 1 96.62 22 GLY B N 1
ATOM 1029 C CA . GLY B 1 22 ? 1.555 22.234 9.172 1 96.62 22 GLY B CA 1
ATOM 1030 C C . GLY B 1 22 ? 0.968 22.625 10.516 1 96.62 22 GLY B C 1
ATOM 1031 O O . GLY B 1 22 ? 1.378 22.094 11.555 1 96.62 22 GLY B O 1
ATOM 1032 N N . GLU B 1 23 ? 0.063 23.484 10.516 1 96.25 23 GLU B N 1
ATOM 1033 C CA . GLU B 1 23 ? -0.516 24 11.758 1 96.25 23 GLU B CA 1
ATOM 1034 C C . GLU B 1 23 ? -1.251 22.891 12.508 1 96.25 23 GLU B C 1
ATOM 1036 O O . GLU B 1 23 ? -1.005 22.672 13.703 1 96.25 23 GLU B O 1
ATOM 1041 N N . PRO B 1 24 ? -2.135 22.203 11.859 1 96.19 24 PRO B N 1
ATOM 1042 C CA . PRO B 1 24 ? -2.773 21.078 12.57 1 96.19 24 PRO B CA 1
ATOM 1043 C C . PRO B 1 24 ? -1.767 20.062 13.094 1 96.19 24 PRO B C 1
ATOM 1045 O O . PRO B 1 24 ? -1.966 19.484 14.172 1 96.19 24 PRO B O 1
ATOM 1048 N N . ILE B 1 25 ? -0.728 19.75 12.391 1 96.94 25 ILE B N 1
ATOM 1049 C CA . ILE B 1 25 ? 0.303 18.844 12.859 1 96.94 25 ILE B CA 1
ATOM 1050 C C . ILE B 1 25 ? 0.917 19.375 14.156 1 96.94 25 ILE B C 1
ATOM 1052 O O . ILE B 1 25 ? 1.073 18.625 15.125 1 96.94 25 ILE B O 1
ATOM 1056 N N . SER B 1 26 ? 1.262 20.656 14.148 1 96.44 26 SER B N 1
ATOM 1057 C CA . SER B 1 26 ? 1.832 21.281 15.328 1 96.44 26 SER B CA 1
ATOM 1058 C C . SER B 1 26 ? 0.874 21.219 16.516 1 96.44 26 SER B C 1
ATOM 1060 O O . SER B 1 26 ? 1.293 20.969 17.641 1 96.44 26 SER B O 1
ATOM 1062 N N . GLU B 1 27 ? -0.367 21.453 16.234 1 96.12 27 GLU B N 1
ATOM 1063 C CA . GLU B 1 27 ? -1.377 21.406 17.281 1 96.12 27 GLU B CA 1
ATOM 1064 C C . GLU B 1 27 ? -1.487 20.016 17.891 1 96.12 27 GLU B C 1
ATOM 1066 O O . GLU B 1 27 ? -1.558 19.859 19.109 1 96.12 27 GLU B O 1
ATOM 1071 N N . VAL B 1 28 ? -1.544 19 17.016 1 96.12 28 VAL B N 1
ATOM 1072 C CA . VAL B 1 28 ? -1.596 17.609 17.484 1 96.12 28 VAL B CA 1
ATOM 1073 C C . VAL B 1 28 ? -0.362 17.312 18.328 1 96.12 28 VAL B C 1
ATOM 1075 O O . VAL B 1 28 ? -0.472 16.719 19.406 1 96.12 28 VAL B O 1
ATOM 1078 N N . ASN B 1 29 ? 0.798 17.656 17.844 1 96.88 29 ASN B N 1
ATOM 1079 C CA . ASN B 1 29 ? 2.051 17.453 18.562 1 96.88 29 ASN B CA 1
ATOM 1080 C C . ASN B 1 29 ? 2.023 18.109 19.938 1 96.88 29 ASN B C 1
ATOM 1082 O O . ASN B 1 29 ? 2.365 17.484 20.938 1 96.88 29 ASN B O 1
ATOM 1086 N N . ASP B 1 30 ? 1.627 19.328 20 1 96.12 30 ASP B N 1
ATOM 1087 C CA . ASP B 1 30 ? 1.584 20.094 21.25 1 96.12 30 ASP B CA 1
ATOM 1088 C C . ASP B 1 30 ? 0.642 19.453 22.266 1 96.12 30 ASP B C 1
ATOM 1090 O O . ASP B 1 30 ? 0.867 19.531 23.469 1 96.12 30 ASP B O 1
ATOM 1094 N N . ALA B 1 31 ? -0.375 18.828 21.797 1 95.5 31 ALA B N 1
ATOM 1095 C CA . ALA B 1 31 ? -1.377 18.203 22.656 1 95.5 31 ALA B CA 1
ATOM 1096 C C . ALA B 1 31 ? -0.956 16.781 23.031 1 95.5 31 ALA B C 1
ATOM 1098 O O . ALA B 1 31 ? -1.673 16.094 23.766 1 95.5 31 ALA B O 1
ATOM 1099 N N . GLY B 1 32 ? 0.13 16.344 22.516 1 95.5 32 GLY B N 1
ATOM 1100 C CA . GLY B 1 32 ? 0.597 15 22.797 1 95.5 32 GLY B CA 1
ATOM 1101 C C . GLY B 1 32 ? -0.121 13.938 21.984 1 95.5 32 GLY B C 1
ATOM 1102 O O . GLY B 1 32 ? -0.164 12.766 22.375 1 95.5 32 GLY B O 1
ATOM 1103 N N . GLY B 1 33 ? -0.751 14.383 20.922 1 96.44 33 GLY B N 1
ATOM 1104 C CA . GLY B 1 33 ? -1.441 13.461 20.031 1 96.44 33 GLY B CA 1
ATOM 1105 C C . GLY B 1 33 ? -0.525 12.828 19 1 96.44 33 GLY B C 1
ATOM 1106 O O . GLY B 1 33 ? 0.699 12.891 19.125 1 96.44 33 GLY B O 1
ATOM 1107 N N . VAL B 1 34 ? -1.198 12.117 18.062 1 97.56 34 VAL B N 1
ATOM 1108 C CA . VAL B 1 34 ? -0.426 11.398 17.062 1 97.56 34 VAL B CA 1
ATOM 1109 C C . VAL B 1 34 ? -0.876 11.812 15.664 1 97.56 34 VAL B C 1
ATOM 1111 O O . VAL B 1 34 ? -2.074 11.961 15.406 1 97.56 34 VAL B O 1
ATOM 1114 N N . VAL B 1 35 ? 0.113 12 14.789 1 98.31 35 VAL B N 1
ATOM 1115 C CA . VAL B 1 35 ? -0.107 12.172 13.359 1 98.31 35 VAL B CA 1
ATOM 1116 C C . VAL B 1 35 ? 0.17 10.859 12.625 1 98.31 35 VAL B C 1
ATOM 1118 O O . VAL B 1 35 ? 1.326 10.453 12.492 1 98.31 35 VAL B O 1
ATOM 1121 N N . VAL B 1 36 ? -0.899 10.289 12.148 1 98.56 36 VAL B N 1
ATOM 1122 C CA . VAL B 1 36 ? -0.767 9 11.477 1 98.56 36 VAL B CA 1
ATOM 1123 C C . VAL B 1 36 ? -0.504 9.219 9.984 1 98.56 36 VAL B C 1
ATOM 1125 O O . VAL B 1 36 ? -1.208 9.984 9.328 1 98.56 36 VAL B O 1
ATOM 1128 N N . VAL B 1 37 ? 0.496 8.594 9.477 1 98.75 37 VAL B N 1
ATOM 1129 C CA . VAL B 1 37 ? 0.876 8.648 8.07 1 98.75 37 VAL B CA 1
ATOM 1130 C C . VAL B 1 37 ? 0.848 7.242 7.477 1 98.75 37 VAL B C 1
ATOM 1132 O O . VAL B 1 37 ? 1.802 6.473 7.633 1 98.75 37 VAL B O 1
ATOM 1135 N N . PRO B 1 38 ? -0.237 6.906 6.801 1 98.69 38 PRO B N 1
ATOM 1136 C CA . PRO B 1 38 ? -0.215 5.602 6.133 1 98.69 38 PRO B CA 1
ATOM 1137 C C . PRO B 1 38 ? 0.925 5.473 5.125 1 98.69 38 PRO B C 1
ATOM 1139 O O . PRO B 1 38 ? 1.108 6.352 4.281 1 98.69 38 PRO B O 1
ATOM 1142 N N . VAL B 1 39 ? 1.627 4.445 5.195 1 98.81 39 VAL B N 1
ATOM 1143 C CA . VAL B 1 39 ? 2.838 4.277 4.398 1 98.81 39 VAL B CA 1
ATOM 1144 C C . VAL B 1 39 ? 2.484 4.305 2.912 1 98.81 39 VAL B C 1
ATOM 1146 O O . VAL B 1 39 ? 3.201 4.906 2.109 1 98.81 39 VAL B O 1
ATOM 1149 N N . VAL B 1 40 ? 1.378 3.742 2.543 1 98.81 40 VAL B N 1
ATOM 1150 C CA . VAL B 1 40 ? 0.912 3.744 1.16 1 98.81 40 VAL B CA 1
ATOM 1151 C C . VAL B 1 40 ? 0.75 5.184 0.671 1 98.81 40 VAL B C 1
ATOM 1153 O O . VAL B 1 40 ? 1.189 5.523 -0.429 1 98.81 40 VAL B O 1
ATOM 1156 N N . CYS B 1 41 ? 0.132 6.008 1.477 1 98.81 41 CYS B N 1
ATOM 1157 C CA . CYS B 1 41 ? -0.087 7.402 1.104 1 98.81 41 CYS B CA 1
ATOM 1158 C C . CYS B 1 41 ? 1.237 8.141 0.951 1 98.81 41 CYS B C 1
ATOM 1160 O O . CYS B 1 41 ? 1.388 8.977 0.057 1 98.81 41 CYS B O 1
ATOM 1162 N N . LEU B 1 42 ? 2.15 7.824 1.858 1 98.81 42 LEU B N 1
ATOM 1163 C CA . LEU B 1 42 ? 3.475 8.43 1.821 1 98.81 42 LEU B CA 1
ATOM 1164 C C . LEU B 1 42 ? 4.191 8.102 0.517 1 98.81 42 LEU B C 1
ATOM 1166 O O . LEU B 1 42 ? 4.715 8.992 -0.154 1 98.81 42 LEU B O 1
ATOM 1170 N N . VAL B 1 43 ? 4.176 6.875 0.065 1 98.81 43 VAL B N 1
ATOM 1171 C CA . VAL B 1 43 ? 4.82 6.426 -1.165 1 98.81 43 VAL B CA 1
ATOM 1172 C C . VAL B 1 43 ? 4.137 7.066 -2.369 1 98.81 43 VAL B C 1
ATOM 1174 O O . VAL B 1 43 ? 4.805 7.535 -3.295 1 98.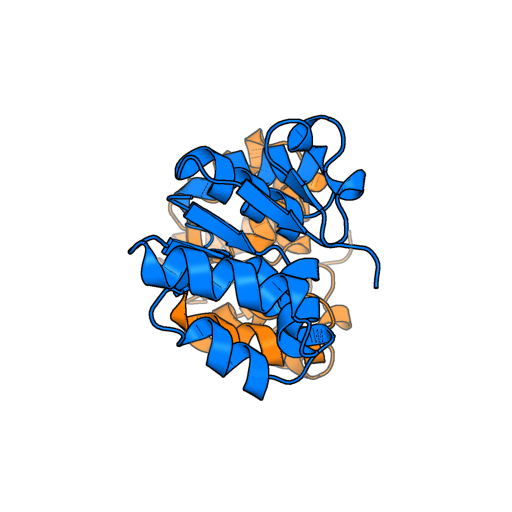81 43 VAL B O 1
ATOM 1177 N N . GLU B 1 44 ? 2.83 7.117 -2.334 1 98.44 44 GLU B N 1
ATOM 1178 C CA . GLU B 1 44 ? 2.1 7.727 -3.439 1 98.44 44 GLU B CA 1
ATOM 1179 C C . GLU B 1 44 ? 2.412 9.219 -3.553 1 98.44 44 GLU B C 1
ATOM 1181 O O . GLU B 1 44 ? 2.521 9.75 -4.656 1 98.44 44 GLU B O 1
ATOM 1186 N N . ALA B 1 45 ? 2.553 9.875 -2.439 1 98.5 45 ALA B N 1
ATOM 1187 C CA . ALA B 1 45 ? 2.887 11.297 -2.449 1 98.5 45 ALA B CA 1
ATOM 1188 C C . ALA B 1 45 ? 4.273 11.531 -3.043 1 98.5 45 ALA B C 1
ATOM 1190 O O . ALA B 1 45 ? 4.52 12.555 -3.678 1 98.5 45 ALA B O 1
ATOM 1191 N N . ALA B 1 46 ? 5.121 10.57 -2.875 1 98.06 46 ALA B N 1
ATOM 1192 C CA . ALA B 1 46 ? 6.512 10.68 -3.316 1 98.06 46 ALA B CA 1
ATOM 1193 C C . ALA B 1 46 ? 6.594 10.812 -4.836 1 98.06 46 ALA B C 1
ATOM 1195 O O . ALA B 1 46 ? 7.605 11.266 -5.371 1 98.06 46 ALA B O 1
ATOM 1196 N N . ARG B 1 47 ? 5.559 10.453 -5.508 1 97.06 47 ARG B N 1
ATOM 1197 C CA . ARG B 1 47 ? 5.535 10.602 -6.961 1 97.06 47 ARG B CA 1
ATOM 1198 C C . ARG B 1 47 ? 5.477 12.07 -7.363 1 97.06 47 ARG B C 1
ATOM 1200 O O . ARG B 1 47 ? 5.797 12.422 -8.5 1 97.06 47 ARG B O 1
ATOM 1207 N N . GLU B 1 48 ? 5.066 12.938 -6.469 1 96.81 48 GLU B N 1
ATOM 1208 C CA . GLU B 1 48 ? 4.734 14.312 -6.848 1 96.81 48 GLU B CA 1
ATOM 1209 C C . GLU B 1 48 ? 5.637 15.312 -6.133 1 96.81 48 GLU B C 1
ATOM 1211 O O . GLU B 1 48 ? 5.676 16.484 -6.492 1 96.81 48 GLU B O 1
ATOM 1216 N N . VAL B 1 49 ? 6.352 14.883 -5.09 1 97.25 49 VAL B N 1
ATOM 1217 C CA . VAL B 1 49 ? 7.086 15.852 -4.285 1 97.25 49 VAL B CA 1
ATOM 1218 C C . VAL B 1 49 ? 8.492 15.32 -3.996 1 97.25 49 VAL B C 1
ATOM 1220 O O . VAL B 1 49 ? 8.789 14.156 -4.27 1 97.25 49 VAL B O 1
ATOM 1223 N N . ASP B 1 50 ? 9.328 16.156 -3.336 1 92.81 50 ASP B N 1
ATOM 1224 C CA . ASP B 1 50 ? 10.711 15.836 -2.998 1 92.81 50 ASP B CA 1
ATOM 1225 C C . ASP B 1 50 ? 10.789 14.914 -1.78 1 92.81 50 ASP B C 1
ATOM 1227 O O . ASP B 1 50 ? 10.078 15.125 -0.795 1 92.81 50 ASP B O 1
ATOM 1231 N N . ASP B 1 51 ? 11.734 14.023 -1.872 1 95.56 51 ASP B N 1
ATOM 1232 C CA . ASP B 1 51 ? 11.883 13.047 -0.798 1 95.56 51 ASP B CA 1
ATOM 1233 C C . ASP B 1 51 ? 12.297 13.727 0.507 1 95.56 51 ASP B C 1
ATOM 1235 O O . ASP B 1 51 ? 11.953 13.25 1.593 1 95.56 51 ASP B O 1
ATOM 1239 N N . GLY B 1 52 ? 13.039 14.789 0.327 1 97.31 52 GLY B N 1
ATOM 1240 C CA . GLY B 1 52 ? 13.508 15.469 1.523 1 97.31 52 GLY B CA 1
ATOM 1241 C C . GLY B 1 52 ? 12.383 15.859 2.467 1 97.31 52 GLY B C 1
ATOM 1242 O O . GLY B 1 52 ? 12.477 15.625 3.674 1 97.31 52 GLY B O 1
ATOM 1243 N N . MET B 1 53 ? 11.367 16.422 1.938 1 97.19 53 MET B N 1
ATOM 1244 C CA . MET B 1 53 ? 10.234 16.859 2.752 1 97.19 53 MET B CA 1
ATOM 1245 C C . MET B 1 53 ? 9.461 15.656 3.287 1 97.19 53 MET B C 1
ATOM 1247 O O . MET B 1 53 ? 8.906 15.711 4.387 1 97.19 53 MET B O 1
ATOM 1251 N N . LEU B 1 54 ? 9.445 14.602 2.586 1 98.25 54 LEU B N 1
ATOM 1252 C CA . LEU B 1 54 ? 8.805 13.375 3.061 1 98.25 54 LEU B CA 1
ATOM 1253 C C . LEU B 1 54 ? 9.57 12.789 4.242 1 98.25 54 LEU B C 1
ATOM 1255 O O . LEU B 1 54 ? 8.961 12.273 5.184 1 98.25 54 LEU B O 1
ATOM 1259 N N . HIS B 1 55 ? 10.891 12.82 4.215 1 98.25 55 HIS B N 1
ATOM 1260 C CA . HIS B 1 55 ? 11.703 12.375 5.34 1 98.25 55 HIS B CA 1
ATOM 1261 C C . HIS B 1 55 ? 11.438 13.219 6.582 1 98.25 55 HIS B C 1
ATOM 1263 O O . HIS B 1 55 ? 11.336 12.688 7.688 1 98.25 55 HIS B O 1
ATOM 1269 N N . VAL B 1 56 ? 11.289 14.508 6.383 1 97.88 56 VAL B N 1
ATOM 1270 C CA . VAL B 1 56 ? 11 15.406 7.496 1 97.88 56 VAL B CA 1
ATOM 1271 C C . VAL B 1 56 ? 9.688 14.984 8.164 1 97.88 56 VAL B C 1
ATOM 1273 O O . VAL B 1 56 ? 9.617 14.875 9.391 1 97.88 56 VAL B O 1
ATOM 1276 N N . LEU B 1 57 ? 8.695 14.734 7.367 1 98.19 57 LEU B N 1
ATOM 1277 C CA . LEU B 1 57 ? 7.395 14.32 7.895 1 98.19 57 LEU B CA 1
ATOM 1278 C C . LEU B 1 57 ? 7.5 12.977 8.594 1 98.19 57 LEU B C 1
ATOM 1280 O O . LEU B 1 57 ? 7.008 12.812 9.719 1 98.19 57 LEU B O 1
ATOM 1284 N N . ALA B 1 58 ? 8.148 11.977 7.949 1 98.31 58 ALA B N 1
ATOM 1285 C CA . ALA B 1 58 ? 8.258 10.617 8.469 1 98.31 58 ALA B CA 1
ATOM 1286 C C . ALA B 1 58 ? 9.016 10.594 9.797 1 98.31 58 ALA B C 1
ATOM 1288 O O . ALA B 1 58 ? 8.75 9.75 10.656 1 98.31 58 ALA B O 1
ATOM 1289 N N . GLU B 1 59 ? 9.867 11.516 9.93 1 97.62 59 GLU B N 1
ATOM 1290 C CA . GLU B 1 59 ? 10.727 11.523 11.109 1 97.62 59 GLU B CA 1
ATOM 1291 C C . GLU B 1 59 ? 10.227 12.516 12.148 1 97.62 59 GLU B C 1
ATOM 1293 O O . GLU B 1 59 ? 10.828 12.648 13.219 1 97.62 59 GLU B O 1
ATOM 1298 N N . HIS B 1 60 ? 9.188 13.219 11.805 1 97.5 60 HIS B N 1
ATOM 1299 C CA . HIS B 1 60 ? 8.602 14.148 12.766 1 97.5 60 HIS B CA 1
ATOM 1300 C C . HIS B 1 60 ? 8.227 13.438 14.062 1 97.5 60 HIS B C 1
ATOM 1302 O O . HIS B 1 60 ? 7.688 12.328 14.031 1 97.5 60 HIS B O 1
ATOM 1308 N N . PRO B 1 61 ? 8.43 14.055 15.211 1 96.31 61 PRO B N 1
ATOM 1309 C CA . PRO B 1 61 ? 8.18 13.406 16.5 1 96.31 61 PRO B CA 1
ATOM 1310 C C . PRO B 1 61 ? 6.723 12.977 16.672 1 96.31 61 PRO B C 1
ATOM 1312 O O . PRO B 1 61 ? 6.438 11.992 17.359 1 96.31 61 PRO B O 1
ATOM 1315 N N . ALA B 1 62 ? 5.832 13.68 16.109 1 97.06 62 ALA B N 1
ATOM 1316 C CA . ALA B 1 62 ? 4.414 13.359 16.25 1 97.06 62 ALA B CA 1
ATOM 1317 C C . ALA B 1 62 ? 3.984 12.289 15.25 1 97.06 62 ALA B C 1
ATOM 1319 O O . ALA B 1 62 ? 2.893 11.734 15.359 1 97.06 62 ALA B O 1
ATOM 1320 N N . SER B 1 63 ? 4.816 12.039 14.258 1 98.12 63 SER B N 1
ATOM 1321 C CA . SER B 1 63 ? 4.422 11.164 13.156 1 98.12 63 SER B CA 1
ATOM 1322 C C . SER B 1 63 ? 4.496 9.695 13.562 1 98.12 63 SER B C 1
ATOM 1324 O O . SER B 1 63 ? 5.465 9.266 14.188 1 98.12 63 SER B O 1
ATOM 1326 N N . ASP B 1 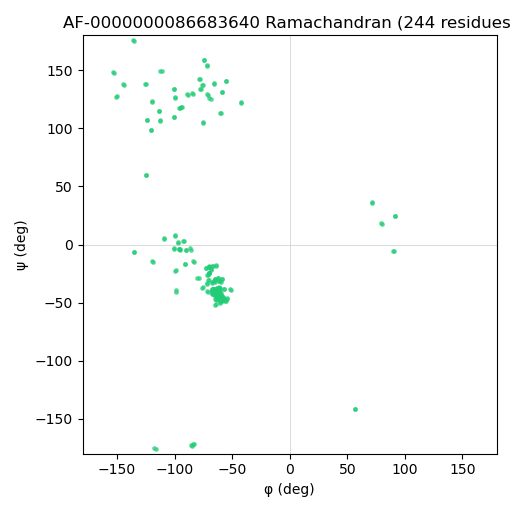64 ? 3.525 9.008 13.25 1 98 64 ASP B N 1
ATOM 1327 C CA . ASP B 1 64 ? 3.469 7.551 13.352 1 98 64 ASP B CA 1
ATOM 1328 C C . ASP B 1 64 ? 3.129 6.922 12 1 98 64 ASP B C 1
ATOM 1330 O O . ASP B 1 64 ? 1.994 7.023 11.531 1 98 64 ASP B O 1
ATOM 1334 N N . LEU B 1 65 ? 4.156 6.277 11.367 1 98.5 65 LEU B N 1
ATOM 1335 C CA . LEU B 1 65 ? 3.924 5.594 10.094 1 98.5 65 LEU B CA 1
ATOM 1336 C C . LEU B 1 65 ? 3.1 4.328 10.305 1 98.5 65 LEU B C 1
ATOM 1338 O O . LEU B 1 65 ? 3.41 3.516 11.18 1 98.5 65 LEU B O 1
ATOM 1342 N N . GLU B 1 66 ? 2.068 4.203 9.547 1 97.62 66 GLU B N 1
ATOM 1343 C CA . GLU B 1 66 ? 1.167 3.061 9.672 1 97.62 66 GLU B CA 1
ATOM 1344 C C . GLU B 1 66 ? 1.231 2.164 8.438 1 97.62 66 GLU B C 1
ATOM 1346 O O . GLU B 1 66 ? 0.73 2.529 7.375 1 97.62 66 GLU B O 1
ATOM 1351 N N . PRO B 1 67 ? 1.874 1.001 8.617 1 97.88 67 PRO B N 1
ATOM 1352 C CA . PRO B 1 67 ? 1.951 0.07 7.492 1 97.88 67 PRO B CA 1
ATOM 1353 C C . PRO B 1 67 ? 0.61 -0.592 7.18 1 97.88 67 PRO B C 1
ATOM 1355 O O . PRO B 1 67 ? -0.289 -0.599 8.023 1 97.88 67 PRO B O 1
ATOM 1358 N N . LEU B 1 68 ? 0.438 -1.004 5.91 1 96.69 68 LEU B N 1
ATOM 1359 C CA . LEU B 1 68 ? -0.595 -1.984 5.594 1 96.69 68 LEU B CA 1
ATOM 1360 C C . LEU B 1 68 ? -0.166 -3.383 6.027 1 96.69 68 LEU B C 1
ATOM 1362 O O . LEU B 1 68 ? 0.648 -4.023 5.355 1 96.69 68 LEU B O 1
ATOM 1366 N N . ALA B 1 69 ? -0.764 -3.84 7.125 1 95 69 ALA B N 1
ATOM 1367 C CA . ALA B 1 69 ? -0.373 -5.109 7.727 1 95 69 ALA B CA 1
ATOM 1368 C C . ALA B 1 69 ? -0.881 -6.289 6.906 1 95 69 ALA B C 1
ATOM 1370 O O . ALA B 1 69 ? -1.81 -6.145 6.105 1 95 69 ALA B O 1
ATOM 1371 N N . ASP B 1 70 ? -0.203 -7.426 7.133 1 96.12 70 ASP B N 1
ATOM 1372 C CA . ASP B 1 70 ? -0.538 -8.617 6.355 1 96.12 70 ASP B CA 1
ATOM 1373 C C . ASP B 1 70 ? -1.96 -9.086 6.66 1 96.12 70 ASP B C 1
ATOM 1375 O O . ASP B 1 70 ? -2.664 -9.562 5.766 1 96.12 70 ASP B O 1
ATOM 1379 N N . ASP B 1 71 ? -2.432 -8.867 7.852 1 95.81 71 ASP B N 1
ATOM 1380 C CA . ASP B 1 71 ? -3.762 -9.352 8.211 1 95.81 71 ASP B CA 1
ATOM 1381 C C . ASP B 1 71 ? -4.824 -8.281 7.949 1 95.81 71 ASP B C 1
ATOM 1383 O O . ASP B 1 71 ? -6.012 -8.508 8.188 1 95.81 71 ASP B O 1
ATOM 1387 N N . GLY B 1 72 ? -4.465 -7.168 7.418 1 96.62 72 GLY B N 1
ATOM 1388 C CA . GLY B 1 72 ? -5.398 -6.078 7.188 1 96.62 72 GLY B CA 1
ATOM 1389 C C . GLY B 1 72 ? -5.938 -6.039 5.773 1 96.62 72 GLY B C 1
ATOM 1390 O O . GLY B 1 72 ? -6.805 -5.223 5.453 1 96.62 72 GLY B O 1
ATOM 1391 N N . TRP B 1 73 ? -5.531 -6.996 4.961 1 97.69 73 TRP B N 1
ATOM 1392 C CA . TRP B 1 73 ? -5.801 -6.883 3.531 1 97.69 73 TRP B CA 1
ATOM 1393 C C . TRP B 1 73 ? -7.297 -7 3.25 1 97.69 73 TRP B C 1
ATOM 1395 O O . TRP B 1 73 ? -7.828 -6.305 2.383 1 97.69 73 TRP B O 1
ATOM 1405 N N . PRO B 1 74 ? -8.07 -7.797 4.023 1 98.06 74 PRO B N 1
ATOM 1406 C CA . PRO B 1 74 ? -9.477 -7.902 3.629 1 98.06 74 PRO B CA 1
ATOM 1407 C C . PRO B 1 74 ? -10.234 -6.586 3.785 1 98.06 74 PRO B C 1
ATOM 1409 O O . PRO B 1 74 ? -11.016 -6.211 2.904 1 98.06 74 PRO B O 1
ATOM 1412 N N . MET B 1 75 ? -9.961 -5.945 4.879 1 97.88 75 MET B N 1
ATOM 1413 C CA . MET B 1 75 ? -10.594 -4.645 5.102 1 97.88 75 MET B CA 1
ATOM 1414 C C . MET B 1 75 ? -10.117 -3.629 4.07 1 97.88 75 MET B C 1
ATOM 1416 O O . MET B 1 75 ? -10.922 -2.861 3.531 1 97.88 75 MET B O 1
ATOM 1420 N N . ALA B 1 76 ? -8.828 -3.594 3.797 1 98.38 76 ALA B N 1
ATOM 1421 C CA . ALA B 1 76 ? -8.273 -2.701 2.781 1 98.38 76 ALA B CA 1
ATOM 1422 C C . ALA B 1 76 ? -8.875 -2.992 1.409 1 98.38 76 ALA B C 1
ATOM 1424 O O . ALA B 1 76 ? -9.219 -2.068 0.67 1 98.38 76 ALA B O 1
ATOM 1425 N N . ALA B 1 77 ? -9 -4.227 1.07 1 98.5 77 ALA B N 1
ATOM 1426 C CA . ALA B 1 77 ? -9.586 -4.629 -0.208 1 98.5 77 ALA B CA 1
ATOM 1427 C C . ALA B 1 77 ? -11.023 -4.137 -0.335 1 98.5 77 ALA B C 1
ATOM 1429 O O . ALA B 1 77 ? -11.391 -3.521 -1.341 1 98.5 77 ALA B O 1
ATOM 1430 N N . ALA B 1 78 ? -11.82 -4.391 0.667 1 97.62 78 ALA B N 1
ATOM 1431 C CA . ALA B 1 78 ? -13.227 -3.973 0.652 1 97.62 78 ALA B CA 1
ATOM 1432 C C . ALA B 1 78 ? -13.344 -2.457 0.521 1 97.62 78 ALA B C 1
ATOM 1434 O O . ALA B 1 78 ? -14.125 -1.958 -0.288 1 97.62 78 ALA B O 1
ATOM 1435 N N . THR B 1 79 ? -12.609 -1.747 1.309 1 97.88 79 THR B N 1
ATOM 1436 C CA . THR B 1 79 ? -12.672 -0.29 1.297 1 97.88 79 THR B CA 1
ATOM 1437 C C . THR B 1 79 ? -12.133 0.264 -0.019 1 97.88 79 THR B C 1
ATOM 1439 O O . THR B 1 79 ? -12.672 1.237 -0.555 1 97.88 79 THR B O 1
ATOM 1442 N N . THR B 1 80 ? -11.055 -0.336 -0.562 1 98.19 80 THR B N 1
ATOM 1443 C CA . THR B 1 80 ? -10.508 0.073 -1.851 1 98.19 80 THR B CA 1
ATOM 1444 C C . THR B 1 80 ? -11.539 -0.109 -2.961 1 98.19 80 THR B C 1
ATOM 1446 O O . THR B 1 80 ? -11.656 0.736 -3.85 1 98.19 80 THR B O 1
ATOM 1449 N N . ARG B 1 81 ? -12.281 -1.184 -2.857 1 96.5 81 ARG B N 1
ATOM 1450 C CA . ARG B 1 81 ? -13.336 -1.399 -3.844 1 96.5 81 ARG B CA 1
ATOM 1451 C C . ARG B 1 81 ? -14.367 -0.272 -3.805 1 96.5 81 ARG B C 1
ATOM 1453 O O . ARG B 1 81 ? -14.875 0.147 -4.848 1 96.5 81 ARG B O 1
ATOM 1460 N N . MET B 1 82 ? -14.641 0.207 -2.668 1 96.25 82 MET B N 1
ATOM 1461 C CA . MET B 1 82 ? -15.648 1.244 -2.488 1 96.25 82 MET B CA 1
ATOM 1462 C C . MET B 1 82 ? -15.125 2.604 -2.938 1 96.25 82 MET B C 1
ATOM 1464 O O . MET B 1 82 ? -15.852 3.381 -3.559 1 96.25 82 MET B O 1
ATOM 1468 N N . LEU B 1 83 ? -13.883 2.877 -2.705 1 97.56 83 LEU B N 1
ATOM 1469 C CA . LEU B 1 83 ? -13.336 4.207 -2.938 1 97.56 83 LEU B CA 1
ATOM 1470 C C . LEU B 1 83 ? -12.602 4.27 -4.273 1 97.56 83 LEU B C 1
ATOM 1472 O O . LEU B 1 83 ? -12.336 5.359 -4.793 1 97.56 83 LEU B O 1
ATOM 1476 N N . GLY B 1 84 ? -12.156 3.156 -4.812 1 97 84 GLY B N 1
ATOM 1477 C CA . GLY B 1 84 ? -11.477 3.1 -6.098 1 97 84 GLY B CA 1
ATOM 1478 C C . GLY B 1 84 ? -9.977 3.27 -5.992 1 97 84 GLY B C 1
ATOM 1479 O O . GLY B 1 84 ? -9.258 3.123 -6.984 1 97 84 GLY B O 1
ATOM 1480 N N . ARG B 1 85 ? -9.531 3.551 -4.777 1 98.25 85 ARG B N 1
ATOM 1481 C CA . ARG B 1 85 ? -8.109 3.795 -4.59 1 98.25 85 ARG B CA 1
ATOM 1482 C C . ARG B 1 85 ? -7.629 3.256 -3.246 1 98.25 85 ARG B C 1
ATOM 1484 O O . ARG B 1 85 ? -8.289 3.449 -2.225 1 98.25 85 ARG B O 1
ATOM 1491 N N . LEU B 1 86 ? -6.473 2.637 -3.262 1 98.56 86 LEU B N 1
ATOM 1492 C CA . LEU B 1 86 ? -5.926 2.021 -2.057 1 98.56 86 LEU B CA 1
ATOM 1493 C C . LEU B 1 86 ? -5.461 3.084 -1.068 1 98.56 86 LEU B C 1
ATOM 1495 O O . LEU B 1 86 ? -5.629 2.928 0.143 1 98.56 86 LEU B O 1
ATOM 1499 N N . ASP B 1 87 ? -4.832 4.164 -1.55 1 98.62 87 ASP B N 1
ATOM 1500 C CA . ASP B 1 87 ? -4.32 5.168 -0.624 1 98.62 87 ASP B CA 1
ATOM 1501 C C . ASP B 1 87 ? -5.457 5.824 0.157 1 98.62 87 ASP B C 1
ATOM 1503 O O . ASP B 1 87 ? -5.316 6.105 1.349 1 98.62 87 ASP B O 1
ATOM 1507 N N . LEU B 1 88 ? -6.625 6.066 -0.493 1 98.69 88 LEU B N 1
ATOM 1508 C CA . LEU B 1 88 ? -7.797 6.57 0.217 1 98.69 88 LEU B CA 1
ATOM 1509 C C . LEU B 1 88 ? -8.297 5.551 1.235 1 98.69 88 LEU B C 1
ATOM 1511 O O . LEU B 1 88 ? -8.633 5.914 2.365 1 98.69 88 LEU B O 1
ATOM 1515 N N . ALA B 1 89 ? -8.305 4.309 0.861 1 98.69 89 ALA B N 1
ATOM 1516 C CA . ALA B 1 89 ? -8.82 3.232 1.709 1 98.69 89 ALA B CA 1
ATOM 1517 C C . ALA B 1 89 ? -8.016 3.123 3.002 1 98.69 89 ALA B C 1
ATOM 1519 O O . ALA B 1 89 ? -8.586 3.074 4.094 1 98.69 89 ALA B O 1
ATOM 1520 N N . VAL B 1 90 ? -6.715 3.145 2.879 1 98.5 90 VAL B N 1
ATOM 1521 C CA . VAL B 1 90 ? -5.891 2.941 4.066 1 98.5 90 VAL B CA 1
ATOM 1522 C C . VAL B 1 90 ? -5.969 4.168 4.969 1 98.5 90 VAL B C 1
ATOM 1524 O O . VAL B 1 90 ? -5.91 4.051 6.195 1 98.5 90 VAL B O 1
ATOM 1527 N N . ALA B 1 91 ? -6.102 5.344 4.391 1 98.69 91 ALA B N 1
ATOM 1528 C CA . ALA B 1 91 ? -6.285 6.547 5.199 1 98.69 91 ALA B CA 1
ATOM 1529 C C . ALA B 1 91 ? -7.586 6.477 5.996 1 98.69 91 ALA B C 1
ATOM 1531 O O . ALA B 1 91 ? -7.602 6.777 7.191 1 98.69 91 ALA B O 1
ATOM 1532 N N . LEU B 1 92 ? -8.625 6.082 5.32 1 98.5 92 LEU B N 1
ATOM 1533 C CA . LEU B 1 92 ? -9.93 5.977 5.969 1 98.5 92 LEU B CA 1
ATOM 1534 C C . LEU B 1 92 ? -9.906 4.918 7.066 1 98.5 92 LEU B C 1
ATOM 1536 O O . LEU B 1 92 ? -10.406 5.148 8.164 1 98.5 92 LEU B O 1
ATOM 1540 N N . ILE B 1 93 ? -9.328 3.807 6.84 1 98 93 ILE B N 1
ATOM 1541 C CA . ILE B 1 93 ? -9.227 2.717 7.805 1 98 93 ILE B CA 1
ATOM 1542 C C . ILE B 1 93 ? -8.422 3.174 9.016 1 98 93 ILE B C 1
ATOM 1544 O O . ILE B 1 93 ? -8.797 2.887 10.156 1 98 93 ILE B O 1
ATOM 1548 N N . ALA B 1 94 ? -7.32 3.854 8.781 1 97.31 94 ALA B N 1
ATOM 1549 C CA . ALA B 1 94 ? -6.504 4.371 9.875 1 97.31 94 ALA B CA 1
ATOM 1550 C C . ALA B 1 94 ? -7.316 5.293 10.781 1 97.31 94 ALA B C 1
ATOM 1552 O O . ALA B 1 94 ? -7.219 5.219 12.008 1 97.31 94 ALA B O 1
ATOM 1553 N N . ALA B 1 95 ? -8.07 6.168 10.172 1 96.94 95 ALA B N 1
ATOM 1554 C CA . ALA B 1 95 ? -8.898 7.09 10.945 1 96.94 95 ALA B CA 1
ATOM 1555 C C . ALA B 1 95 ? -9.93 6.332 11.781 1 96.94 95 ALA B C 1
ATOM 1557 O O . ALA B 1 95 ? -10.133 6.633 12.953 1 96.94 95 ALA B O 1
ATOM 1558 N N . ALA B 1 96 ? -10.547 5.359 11.203 1 93.69 96 ALA B N 1
ATOM 1559 C CA . ALA B 1 96 ? -11.555 4.566 11.891 1 93.69 96 ALA B CA 1
ATOM 1560 C C . ALA B 1 96 ? -10.945 3.764 13.039 1 93.69 96 ALA B C 1
ATOM 1562 O O . ALA B 1 96 ? -11.555 3.615 14.094 1 93.69 96 ALA B O 1
ATOM 1563 N N . SER B 1 97 ? -9.781 3.197 12.836 1 91.06 97 SER B N 1
ATOM 1564 C CA . SER B 1 97 ? -9.109 2.348 13.812 1 91.06 97 SER B CA 1
ATOM 1565 C C . SER B 1 97 ? -8.664 3.152 15.031 1 91.06 97 SER B C 1
ATOM 1567 O O . SER B 1 97 ? -8.75 2.672 16.156 1 91.06 97 SER B O 1
ATOM 1569 N N . GLY B 1 98 ? -8.117 4.34 14.836 1 89.12 98 GLY B N 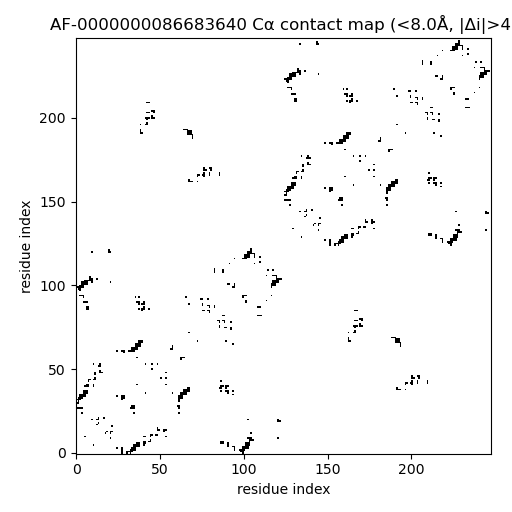1
ATOM 1570 C CA . GLY B 1 98 ? -7.566 5.145 15.922 1 89.12 98 GLY B CA 1
ATOM 1571 C C . GLY B 1 98 ? -8.547 6.168 16.469 1 89.12 98 GLY B C 1
ATOM 1572 O O . GLY B 1 98 ? -8.266 6.836 17.453 1 89.12 98 GLY B O 1
ATOM 1573 N N . GLY B 1 99 ? -9.695 6.219 15.805 1 86 99 GLY B N 1
ATOM 1574 C CA . GLY B 1 99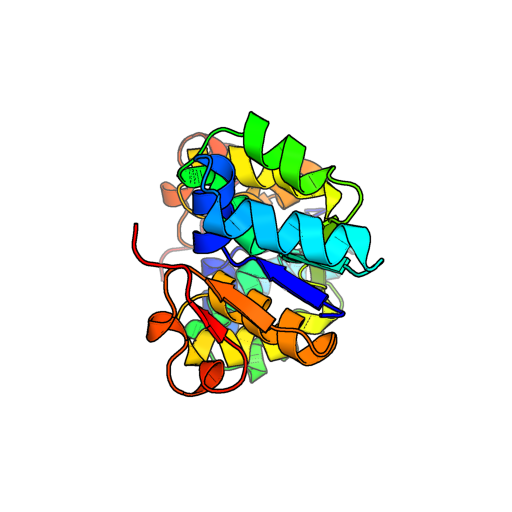 ? -10.664 7.227 16.203 1 86 99 GLY B CA 1
ATOM 1575 C C . GLY B 1 99 ? -10.25 8.633 15.82 1 86 99 GLY B C 1
ATOM 1576 O O . GLY B 1 99 ? -10.492 9.586 16.562 1 86 99 GLY B O 1
ATOM 1577 N N . GLY B 1 100 ? -9.633 8.867 14.711 1 94.38 100 GLY B N 1
ATOM 1578 C CA . GLY B 1 100 ? -9.172 10.172 14.266 1 94.38 100 GLY B CA 1
ATOM 1579 C C . GLY B 1 100 ? -9.828 10.633 12.977 1 94.38 100 GLY B C 1
ATOM 1580 O O . GLY B 1 100 ? -10.852 10.07 12.562 1 94.38 100 GLY B O 1
ATOM 1581 N N . PHE B 1 101 ? -9.32 11.812 12.484 1 96.75 101 PHE B N 1
ATOM 1582 C CA . PHE B 1 101 ? -9.836 12.422 11.266 1 96.75 101 PHE B CA 1
ATOM 1583 C C . PHE B 1 101 ? -8.789 12.375 10.156 1 96.75 101 PHE B C 1
ATOM 1585 O O . PHE B 1 101 ? -7.586 12.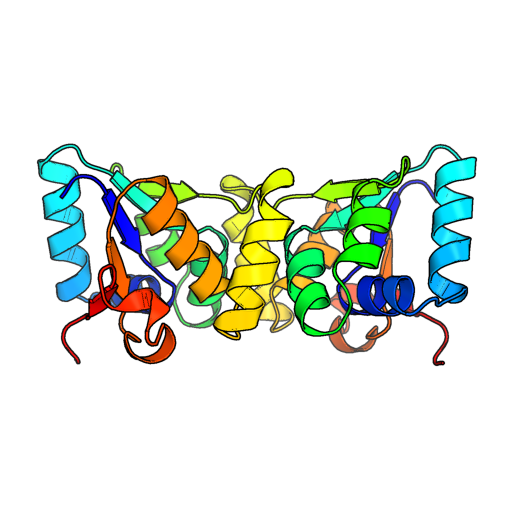383 10.422 1 96.75 101 PHE B O 1
ATOM 1592 N N . VAL B 1 102 ? -9.336 12.289 8.961 1 98.44 102 VAL B N 1
ATOM 1593 C CA . VAL B 1 102 ? -8.469 12.344 7.785 1 98.44 102 VAL B CA 1
ATOM 1594 C C . VAL B 1 102 ? -8.375 13.781 7.277 1 98.44 102 VAL B C 1
ATOM 1596 O O . VAL B 1 102 ? -9.391 14.375 6.906 1 98.44 102 VAL B O 1
ATOM 1599 N N . LEU B 1 103 ? -7.18 14.32 7.281 1 98.56 103 LEU B N 1
ATOM 1600 C CA . LEU B 1 103 ? -6.934 15.578 6.59 1 98.56 103 LEU B CA 1
ATOM 1601 C C . LEU B 1 103 ? -6.656 15.344 5.109 1 98.56 103 LEU B C 1
ATOM 1603 O O . LEU B 1 103 ? -5.812 14.516 4.754 1 98.56 103 LEU B O 1
ATOM 1607 N N . THR B 1 104 ? -7.359 16.078 4.258 1 98.5 104 THR B N 1
ATOM 1608 C CA . THR B 1 104 ? -7.27 15.758 2.838 1 98.5 104 THR B CA 1
ATOM 1609 C C . THR B 1 104 ? -7.539 17 1.992 1 98.5 104 THR B C 1
ATOM 1611 O O . THR B 1 104 ? -8.312 17.875 2.393 1 98.5 104 THR B O 1
ATOM 1614 N N . GLY B 1 105 ? -6.895 17.047 0.868 1 97.94 105 GLY B N 1
ATOM 1615 C CA . GLY B 1 105 ? -7.211 18.016 -0.168 1 97.94 105 GLY B CA 1
ATOM 1616 C C . GLY B 1 105 ? -8.258 17.516 -1.152 1 97.94 105 GLY B C 1
ATOM 1617 O O . GLY B 1 105 ? -8.672 18.266 -2.047 1 97.94 105 GLY B O 1
ATOM 1618 N N . GLU B 1 106 ? -8.68 16.25 -1.003 1 97.56 106 GLU B N 1
ATOM 1619 C CA . GLU B 1 106 ? -9.648 15.625 -1.902 1 97.56 106 GLU B CA 1
ATOM 1620 C C . GLU B 1 106 ? -10.844 15.07 -1.13 1 97.56 106 GLU B C 1
ATOM 1622 O O . GLU B 1 106 ? -11.164 13.883 -1.235 1 97.56 106 GLU B O 1
ATOM 1627 N N . PRO B 1 107 ? -11.547 15.938 -0.415 1 97.62 107 PRO B N 1
ATOM 1628 C CA . PRO B 1 107 ? -12.641 15.414 0.412 1 97.62 107 PRO B CA 1
ATOM 1629 C C . PRO B 1 107 ? -13.695 14.672 -0.404 1 97.62 107 PRO B C 1
ATOM 1631 O O . PRO B 1 107 ? -14.273 13.695 0.074 1 97.62 107 PRO B O 1
ATOM 1634 N N . GLU B 1 108 ? -13.906 15.039 -1.66 1 97.25 108 GLU B N 1
ATOM 1635 C CA . GLU B 1 108 ? -14.938 14.43 -2.492 1 97.25 108 GLU B CA 1
ATOM 1636 C C . GLU B 1 108 ? -14.578 12.992 -2.859 1 97.25 108 GLU B C 1
ATOM 1638 O O . GLU B 1 108 ? -15.461 12.188 -3.172 1 97.25 108 GLU B O 1
ATOM 1643 N N . ALA B 1 109 ? -13.344 12.711 -2.848 1 98 109 ALA B N 1
ATOM 1644 C CA . ALA B 1 109 ? -12.891 11.375 -3.225 1 98 109 ALA B CA 1
ATOM 1645 C C . ALA B 1 109 ? -13.344 10.336 -2.211 1 98 109 ALA B C 1
ATOM 1647 O O . ALA B 1 109 ? -13.414 9.141 -2.523 1 98 109 ALA B O 1
ATOM 1648 N N . TYR B 1 110 ? -13.711 10.734 -1.022 1 98.25 110 TYR B N 1
ATOM 1649 C CA . TYR B 1 110 ? -14.125 9.812 0.028 1 98.25 110 TYR B CA 1
ATOM 1650 C C . TYR B 1 110 ? -15.633 9.578 -0.01 1 98.25 110 TYR B C 1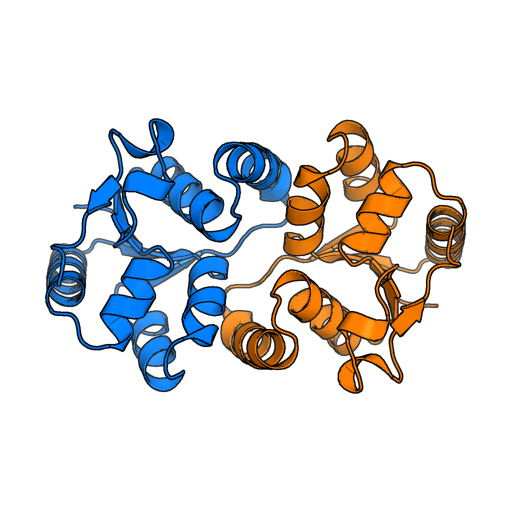
ATOM 1652 O O . TYR B 1 110 ? -16.141 8.648 0.626 1 98.25 110 TYR B O 1
ATOM 1660 N N . GLY B 1 111 ? -16.297 10.445 -0.684 1 97 111 GLY B N 1
ATOM 1661 C CA . GLY B 1 111 ? -17.734 10.297 -0.784 1 97 111 GLY B CA 1
ATOM 1662 C C . GLY B 1 111 ? -18.438 10.25 0.565 1 97 111 GLY B C 1
ATOM 1663 O O . GLY B 1 111 ? -18.078 11 1.478 1 97 111 GLY B O 1
ATOM 1664 N N . THR B 1 112 ? -19.453 9.422 0.68 1 96.62 112 THR B N 1
ATOM 1665 C CA . THR B 1 112 ? -20.266 9.336 1.889 1 96.62 112 THR B CA 1
ATOM 1666 C C . THR B 1 112 ? -19.484 8.648 3.012 1 96.62 112 THR B C 1
ATOM 1668 O O . THR B 1 112 ? -19.797 8.844 4.191 1 96.62 112 THR B O 1
ATOM 1671 N N . LEU B 1 113 ? -18.469 7.918 2.615 1 96.12 113 LEU B N 1
ATOM 1672 C CA . LEU B 1 113 ? -17.688 7.195 3.611 1 96.12 113 LEU B CA 1
ATOM 1673 C C . LEU B 1 113 ? -16.875 8.164 4.469 1 96.12 113 LEU B C 1
ATOM 1675 O O . LEU B 1 113 ? -16.484 7.824 5.59 1 96.12 113 LEU B O 1
ATOM 1679 N N . GLY B 1 114 ? -16.625 9.344 3.852 1 96.62 114 GLY B N 1
ATOM 1680 C CA . GLY B 1 114 ? -15.789 10.32 4.543 1 96.62 114 GLY B CA 1
ATOM 1681 C C . GLY B 1 114 ? -16.594 11.352 5.305 1 96.62 114 GLY B C 1
ATOM 1682 O O . GLY B 1 114 ? -16.016 12.234 5.953 1 96.62 114 GLY B O 1
ATOM 1683 N N . GLU B 1 115 ? -17.891 11.344 5.23 1 92.94 115 GLU B N 1
ATOM 1684 C CA . GLU B 1 115 ? -18.781 12.406 5.68 1 92.94 115 GLU B CA 1
ATOM 1685 C C . GLU B 1 115 ? -18.484 12.812 7.121 1 92.94 115 GLU B C 1
ATOM 1687 O O . GLU B 1 115 ? -18.438 14 7.445 1 92.94 115 GLU B O 1
ATOM 1692 N N . ASP B 1 116 ? -18.156 11.93 8.039 1 91.94 116 ASP B N 1
ATOM 1693 C CA . ASP B 1 116 ? -18.047 12.266 9.453 1 91.94 116 ASP B CA 1
ATOM 1694 C C . ASP B 1 116 ? -16.578 12.25 9.898 1 91.94 116 ASP B C 1
ATOM 1696 O O . ASP B 1 116 ? -16.266 12.578 11.047 1 91.94 116 ASP B O 1
ATOM 1700 N N . VAL B 1 117 ? -15.734 12.047 8.906 1 96 117 VAL B N 1
ATOM 1701 C CA . VAL B 1 117 ? -14.391 11.789 9.414 1 96 117 VAL B CA 1
ATOM 1702 C C . VAL B 1 117 ? -13.375 12.578 8.609 1 96 117 VAL B C 1
ATOM 1704 O O . VAL B 1 117 ? -12.203 12.68 8.992 1 96 117 VAL B O 1
ATOM 1707 N N . VAL B 1 118 ? -13.766 13.211 7.594 1 97 118 VAL B N 1
ATOM 1708 C CA . VAL B 1 118 ? -12.836 13.906 6.703 1 97 118 VAL B CA 1
ATOM 1709 C C . VAL B 1 118 ? -12.836 15.398 7.023 1 97 118 VAL B C 1
ATOM 1711 O O . VAL B 1 118 ? -13.898 16.016 7.176 1 97 118 VAL B O 1
ATOM 1714 N N . ILE B 1 119 ? -11.656 15.914 7.098 1 97.06 119 ILE B N 1
ATOM 1715 C CA . ILE B 1 119 ? -11.414 17.344 7.246 1 97.06 119 ILE B CA 1
ATOM 1716 C C . ILE B 1 119 ? -10.742 17.891 5.984 1 97.06 119 ILE B C 1
ATOM 1718 O O . ILE B 1 119 ? -9.609 17.516 5.668 1 97.06 119 ILE B O 1
ATOM 1722 N N . PRO B 1 120 ? -11.461 18.797 5.254 1 97.25 120 PRO B N 1
ATOM 1723 C CA . PRO B 1 120 ? -10.875 19.328 4.023 1 97.25 120 PRO B CA 1
ATOM 1724 C C . PRO B 1 120 ? -9.789 20.359 4.289 1 97.25 120 PRO B C 1
ATOM 1726 O O . PRO B 1 120 ? -9.898 21.141 5.234 1 97.25 120 PRO B O 1
ATOM 1729 N N . LEU B 1 121 ? -8.727 20.219 3.527 1 95.81 121 LEU B N 1
ATOM 1730 C CA . LEU B 1 121 ? -7.777 21.312 3.449 1 95.81 121 LEU B CA 1
ATOM 1731 C C . LEU B 1 121 ? -8.406 22.531 2.775 1 95.81 121 LEU B C 1
ATOM 1733 O O . LEU B 1 121 ? -9.266 22.391 1.899 1 95.81 121 LEU B O 1
ATOM 1737 N N . THR B 1 122 ? -8.125 23.594 3.312 1 78.06 122 THR B N 1
ATOM 1738 C CA . THR B 1 122 ? -8.555 24.828 2.668 1 78.06 122 THR B CA 1
ATOM 1739 C C . THR B 1 122 ? -7.941 24.953 1.273 1 78.06 122 THR B C 1
ATOM 1741 O O . THR B 1 122 ? -6.734 24.781 1.102 1 78.06 122 THR B O 1
ATOM 1744 N N . PRO B 1 123 ? -8.992 24.859 0.195 1 61.09 123 PRO B N 1
ATOM 1745 C CA . PRO B 1 123 ? -8.445 25.016 -1.157 1 61.09 123 PRO B CA 1
ATOM 1746 C C . PRO B 1 123 ? -7.406 26.141 -1.252 1 61.09 123 PRO B C 1
ATOM 1748 O O . PRO B 1 123 ? -7.504 27.141 -0.539 1 61.09 123 PRO B O 1
ATOM 1751 N N . MET B 1 124 ? -6.137 25.672 -1.717 1 47.84 124 MET B N 1
ATOM 1752 C CA . MET B 1 124 ? -5.207 26.766 -1.952 1 47.84 124 MET B CA 1
ATOM 1753 C C . MET B 1 124 ? -5.809 27.797 -2.898 1 47.84 124 MET B C 1
ATOM 1755 O O . MET B 1 124 ? -6.621 27.453 -3.762 1 47.84 124 MET B O 1
#

Solvent-accessible surface area (backbone atoms only — not comparable to full-atom values): 12666 Å² total; per-residue (Å²): 112,64,30,40,23,40,24,34,53,29,47,40,39,41,55,73,66,34,59,80,45,49,51,58,52,51,52,25,40,76,70,68,22,37,34,36,33,32,33,61,15,53,31,60,24,44,66,78,46,62,63,70,44,50,50,52,51,66,64,31,90,36,39,40,66,39,44,56,48,58,87,44,38,67,62,41,22,55,40,14,57,74,54,74,34,60,46,62,21,47,32,53,50,50,13,66,73,70,68,27,31,30,34,22,66,55,57,72,64,44,48,80,82,26,67,90,36,50,41,65,46,74,80,127,114,65,30,40,22,40,24,32,53,30,47,40,38,41,58,73,65,34,60,81,45,48,50,59,51,50,53,24,41,75,70,70,25,38,34,36,33,32,33,61,14,53,30,60,24,43,68,79,47,63,63,69,44,50,50,53,52,66,64,32,90,38,39,40,64,39,45,55,48,58,87,44,36,67,62,41,21,55,40,14,57,73,52,75,35,59,44,61,19,48,31,51,48,51,13,66,74,70,69,28,31,29,36,23,66,53,56,73,65,43,48,80,82,25,68,91,35,52,41,67,47,74,80,127

Foldseek 3Di:
DQEEEEFLQLLLCQQVPNPLSVVVLVVCVVVVHAYEYEPVSLVVNVVPHPVVSSVCQCPPPRYDYDYDDPVNVVQLVVQCVVLVHSRLSVRLVVCVVVVAAYEHCCQCSCPPSRVPGYDHRDDD/DQEEEEFLQLLLCQQVPNPLSVVVLVVCVVVVHAYEYEVVSLVNNVVPHPVVSSVCQCPPPRYDYDYDDPVNVVQLVVQCVVLVHSRLSVRLVVCVVVVAAYEHCCQCSCPPSRVPGYDHRDDD

Secondary structure (DSSP, 8-state):
--EEEE-HHHHHHHHTT-HHHHHHHHHHHHTT-EEEEEHHHHHHHTTTS-HHHHHHHHH-TTEEEE-B-GGGHHHHHHHHHHHS-HHHHHHHHHHHHHT-EEEES-GGGGGGGGTTTEEE----/--EEEE-HHHHHHHHTT-HHHHHHHHHHHHTT-EEEEEHHHHHHHTTTS-HHHHHHHHT-TTEEEE-B-GGGHHHHHHHHHHHS-HHHHHHHHHHHHHT-EEEES-GGGGGGGGTTTEEE----

pLDDT: mean 95.85, std 6.82, range [47.84, 98.81]

Radius of gyration: 18.5 Å; Cα contacts (8 Å, |Δi|>4): 500; chains: 2; bounding box: 37×56×45 Å

Nearest PDB structures (foldseek):
  4chg-assembly3_E  TM=7.039E-01  e=8.728E-05  Mycobacterium tuberculosis H37Rv
  5x3t-assembly1_H  TM=7.230E-01  e=1.125E-04  Mycobacterium tuberculosis H37Rv
  5h4g-assembly1_B  TM=7.068E-01  e=4.012E-04  Pyrococcus horikoshii OT3
  4chg-assembly3_E  TM=7.037E-01  e=7.510E-05  Mycobacterium tuberculosis H37Rv
  5x3t-assembly1_H  TM=7.227E-01  e=8.529E-05  Mycobacterium tuberculosis H37Rv

Organism: NCBI:txid175570

Sequence (248 aa):
MNSLVLDTSAIIAYATGSVDVGEPISEVNDAGGVVVVPVVCLVEAAREVDDGMLHVLAEHPASDLEPLADDGWPMAAATTRMLGRLDLAVALIAAASGGGFVLTGEPEAYGTLGEDVVIPLTPMMNSLVLDTSAIIAYATGSVDVGEPISEVNDAGGVVVVPVVCLVEAAREVDDGMLHVLAEHPASDLEPLADDGWPMAAATTRMLGRLDLAVALIAAASGGGFVLTGEPEAYGTLGEDVVIPLTPM